Protein AF-K1U4B9-F1 (afdb_monomer_lite)

Radius of gyration: 22.04 Å; chains: 1; bounding box: 52×39×61 Å

Organism: NCBI:txid408170

Sequence (234 aa):
FENWHSALEMKLYFQRFIHHIAGLPDFSALKFTKYNQYESLILPMQRYLEDAGVDFQFNTEVTNVVFKFEGDKKIASAIECKVNGQERGIVLTENDLVFVTNGSCTEGTIYGDQNHAPNGDAEVRTSGVWNLWKNIARQDPSFGHPEKFCSDISKTNWESATVTTLDDKIIPYITDICKRDPRTGNVVTGGIVSCQDSSWLLSWTINRQGQFKDQDKDKVCVWVYGLFTDVPGD

Structure (mmCIF, N/CA/C/O backbone):
data_AF-K1U4B9-F1
#
_entry.id   AF-K1U4B9-F1
#
loop_
_atom_site.group_PDB
_atom_site.id
_atom_site.type_symbol
_atom_site.label_atom_id
_atom_site.label_alt_id
_atom_site.label_comp_id
_atom_site.label_asym_id
_atom_site.label_entity_id
_atom_site.label_seq_id
_atom_site.pdbx_PDB_ins_code
_atom_site.Cartn_x
_atom_site.Cartn_y
_atom_site.Cartn_z
_atom_site.occupancy
_atom_site.B_iso_or_equiv
_atom_site.auth_seq_id
_atom_site.auth_comp_id
_atom_site.auth_asym_id
_atom_site.auth_atom_id
_atom_site.pdbx_PDB_model_num
ATOM 1 N N . PHE A 1 1 ? 13.045 1.293 4.705 1.00 89.38 1 PHE A N 1
ATOM 2 C CA . PHE A 1 1 ? 13.210 1.522 6.153 1.00 89.38 1 PHE A CA 1
ATOM 3 C C . PHE A 1 1 ? 14.108 2.723 6.282 1.00 8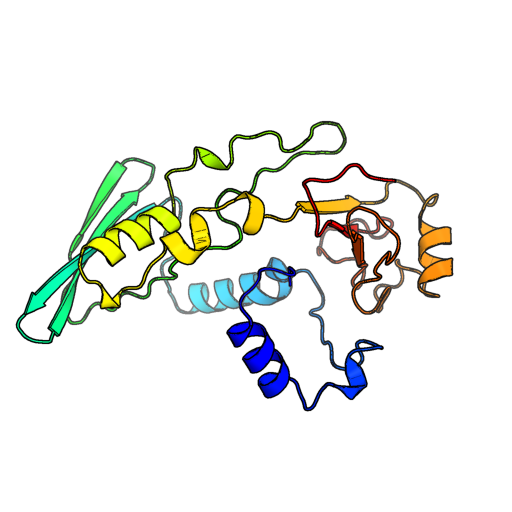9.38 1 PHE A C 1
ATOM 5 O O . PHE A 1 1 ? 15.183 2.682 5.702 1.00 89.38 1 PHE A O 1
ATOM 12 N N . GLU A 1 2 ? 13.660 3.751 6.989 1.00 92.69 2 GLU A N 1
ATOM 13 C CA . GLU A 1 2 ? 14.481 4.927 7.258 1.00 92.69 2 GLU A CA 1
ATOM 14 C C . GLU A 1 2 ? 15.367 4.722 8.477 1.00 92.69 2 GLU A C 1
ATOM 16 O O . GLU A 1 2 ? 15.074 3.894 9.347 1.00 92.69 2 GLU A O 1
ATOM 21 N N . ASN A 1 3 ? 16.407 5.544 8.586 1.00 93.06 3 ASN A N 1
ATOM 22 C CA . ASN A 1 3 ? 17.346 5.512 9.709 1.00 93.06 3 ASN A CA 1
ATOM 23 C C . ASN A 1 3 ? 16.693 5.866 11.059 1.00 93.06 3 ASN A C 1
ATOM 25 O O . ASN A 1 3 ? 17.250 5.559 12.110 1.00 93.06 3 ASN A O 1
ATOM 29 N N . TRP A 1 4 ? 15.511 6.489 11.046 1.00 94.81 4 TRP A N 1
ATOM 30 C CA . TRP A 1 4 ? 14.729 6.842 12.237 1.00 94.81 4 TRP A CA 1
ATOM 31 C C . TRP A 1 4 ? 13.524 5.922 12.486 1.00 94.81 4 TRP A C 1
ATOM 33 O O . TRP A 1 4 ? 12.756 6.157 13.421 1.00 94.81 4 TRP A O 1
ATOM 43 N N . HIS A 1 5 ? 13.319 4.887 11.665 1.00 96.19 5 HIS A N 1
ATOM 44 C CA . HIS A 1 5 ? 12.223 3.941 11.873 1.00 96.19 5 HIS A CA 1
ATOM 45 C C . HIS A 1 5 ? 12.445 3.044 13.101 1.00 96.19 5 HIS A C 1
ATOM 47 O O . HIS A 1 5 ? 13.543 2.902 13.635 1.00 96.19 5 HIS A O 1
ATOM 53 N N . SER A 1 6 ? 11.357 2.413 13.551 1.00 97.69 6 SER A N 1
ATOM 54 C CA . SER A 1 6 ? 11.335 1.554 14.735 1.00 97.69 6 SER A CA 1
ATOM 55 C C . SER A 1 6 ? 12.334 0.392 14.647 1.00 97.69 6 SER A C 1
ATOM 57 O O . SER A 1 6 ? 12.203 -0.510 13.816 1.00 97.69 6 SER A O 1
ATOM 59 N N . ALA A 1 7 ? 13.281 0.354 15.589 1.00 98.06 7 ALA A N 1
ATOM 60 C CA . ALA A 1 7 ? 14.195 -0.776 15.757 1.00 98.06 7 ALA A CA 1
ATOM 61 C C . ALA A 1 7 ? 13.464 -2.075 16.151 1.00 98.06 7 ALA A C 1
ATOM 63 O O . ALA A 1 7 ? 13.935 -3.172 15.846 1.00 98.06 7 ALA A O 1
ATOM 64 N N . LEU A 1 8 ? 12.300 -1.969 16.806 1.00 98.38 8 LEU A N 1
ATOM 65 C CA . LEU A 1 8 ? 11.468 -3.130 17.122 1.00 98.38 8 LEU A CA 1
ATOM 66 C C . LEU A 1 8 ? 10.944 -3.790 15.841 1.00 98.38 8 LEU A C 1
ATOM 68 O O . LEU A 1 8 ? 11.048 -5.008 15.711 1.00 98.38 8 LEU A O 1
ATOM 72 N N . GLU A 1 9 ? 10.457 -3.000 14.882 1.00 98.25 9 GLU A N 1
ATOM 73 C CA . GLU A 1 9 ? 9.985 -3.526 13.594 1.00 98.25 9 GLU A CA 1
ATOM 74 C C . GLU A 1 9 ? 11.129 -4.156 12.795 1.00 98.25 9 GLU A C 1
ATOM 76 O O . GLU A 1 9 ? 10.975 -5.242 12.239 1.00 98.25 9 GLU A O 1
ATOM 81 N N . MET A 1 10 ? 12.319 -3.547 12.816 1.00 97.88 10 MET A N 1
ATOM 82 C CA . MET A 1 10 ? 13.514 -4.134 12.200 1.00 97.88 10 MET A CA 1
ATOM 83 C C . MET A 1 10 ? 13.885 -5.487 12.835 1.00 97.88 10 MET A C 1
ATOM 85 O O . MET A 1 10 ? 14.158 -6.456 12.124 1.00 97.88 10 MET A O 1
ATOM 89 N N . LYS A 1 11 ? 13.841 -5.596 14.170 1.00 98.00 11 LYS A N 1
ATOM 90 C CA . LYS A 1 11 ? 14.057 -6.865 14.885 1.00 98.00 11 LYS A CA 1
ATOM 91 C C . LYS A 1 11 ? 13.036 -7.925 14.464 1.00 98.00 11 LYS A C 1
ATOM 93 O O . LYS A 1 11 ? 13.426 -9.055 14.165 1.00 98.00 11 LYS A O 1
ATOM 98 N N . LEU A 1 12 ? 11.748 -7.580 14.456 1.00 98.25 12 LEU A N 1
ATOM 99 C CA . LEU A 1 12 ? 10.678 -8.500 14.065 1.00 98.25 12 LEU A CA 1
ATOM 100 C C . LEU A 1 12 ? 10.840 -8.948 12.611 1.00 98.25 12 LEU A C 1
ATOM 102 O O . LEU A 1 12 ? 10.689 -10.135 12.330 1.00 98.25 12 LEU A O 1
ATOM 106 N N . TYR A 1 13 ? 11.230 -8.043 11.712 1.00 97.69 13 TYR A N 1
ATOM 107 C CA . TYR A 1 13 ? 11.514 -8.362 10.315 1.00 97.69 13 TYR A CA 1
ATOM 108 C C . TYR A 1 13 ? 12.626 -9.410 10.184 1.00 97.69 13 TYR A C 1
ATOM 110 O O . TYR A 1 13 ? 12.440 -10.425 9.508 1.00 97.69 13 TYR A O 1
ATOM 118 N N . PHE A 1 14 ? 13.748 -9.231 10.892 1.00 96.12 14 PHE A N 1
ATOM 119 C CA . PHE A 1 14 ? 14.823 -10.226 10.900 1.00 96.12 14 PHE A CA 1
ATOM 120 C C . PHE A 1 14 ? 14.347 -11.584 11.407 1.00 96.12 14 PHE A C 1
ATOM 122 O O . PHE A 1 14 ? 14.585 -12.595 10.752 1.00 96.12 14 PHE A O 1
ATOM 129 N N . GLN A 1 15 ? 13.637 -11.622 12.536 1.00 97.31 15 GLN A N 1
ATOM 130 C CA . GLN A 1 15 ? 13.118 -12.877 13.087 1.00 97.31 15 GLN A CA 1
ATOM 131 C C . GLN A 1 15 ? 12.127 -13.549 12.131 1.00 97.31 15 GLN A C 1
ATOM 133 O O . GLN A 1 15 ? 12.162 -14.766 11.942 1.00 97.31 15 GLN A O 1
ATOM 138 N N . ARG A 1 16 ? 11.264 -12.758 11.491 1.00 97.75 16 ARG A N 1
ATOM 139 C CA . ARG A 1 16 ? 10.212 -13.241 10.600 1.00 97.75 16 ARG A CA 1
ATOM 140 C C . ARG A 1 16 ? 10.756 -13.840 9.309 1.00 97.75 16 ARG A C 1
ATOM 142 O O . ARG A 1 16 ? 10.160 -14.801 8.818 1.00 97.75 16 ARG A O 1
ATOM 149 N N . PHE A 1 17 ? 11.834 -13.282 8.761 1.00 97.19 17 PHE A N 1
ATOM 150 C CA . PHE A 1 17 ? 12.359 -13.629 7.435 1.00 97.19 17 PHE A CA 1
ATOM 151 C C . PHE A 1 17 ? 13.760 -14.249 7.457 1.00 97.19 17 PHE A C 1
ATOM 153 O O . PHE A 1 17 ? 14.370 -14.408 6.404 1.00 97.19 17 PHE A O 1
ATOM 160 N N . ILE A 1 18 ? 14.259 -14.675 8.623 1.00 96.50 18 ILE A N 1
ATOM 161 C CA . ILE A 1 18 ? 15.603 -15.265 8.756 1.00 96.50 18 ILE A CA 1
ATOM 162 C C . ILE A 1 18 ? 15.842 -16.459 7.815 1.00 96.50 18 ILE A C 1
ATOM 164 O O . ILE A 1 18 ? 16.932 -16.620 7.277 1.00 96.50 18 ILE A O 1
ATOM 168 N N . HIS A 1 19 ? 14.808 -17.258 7.537 1.00 96.56 19 HIS A N 1
ATOM 169 C CA . HIS A 1 19 ? 14.868 -18.400 6.615 1.00 96.56 19 HIS A CA 1
ATOM 170 C C . HIS A 1 19 ? 15.056 -17.999 5.140 1.00 96.56 19 HIS A C 1
ATOM 172 O O . HIS A 1 19 ? 15.372 -18.847 4.311 1.00 96.56 19 HIS A O 1
ATOM 178 N N . HIS A 1 20 ? 14.878 -16.719 4.808 1.00 96.38 20 HIS A N 1
ATOM 179 C CA . HIS A 1 20 ? 15.090 -16.152 3.478 1.00 96.38 20 HIS A CA 1
ATOM 180 C C . HIS A 1 20 ? 16.351 -15.287 3.380 1.00 96.38 20 HIS A C 1
ATOM 182 O O . HIS A 1 20 ? 16.578 -14.686 2.335 1.00 96.38 20 HIS A O 1
ATOM 188 N N . ILE A 1 21 ? 17.208 -15.250 4.409 1.00 92.94 21 ILE A N 1
ATOM 189 C CA . ILE A 1 21 ? 18.410 -14.398 4.419 1.00 92.94 21 ILE A CA 1
ATOM 190 C C . ILE A 1 21 ? 19.330 -14.638 3.212 1.00 92.94 21 ILE A C 1
ATOM 192 O O . ILE A 1 21 ? 19.875 -13.688 2.659 1.00 92.94 21 ILE A O 1
ATOM 196 N N . ALA A 1 22 ? 19.447 -15.890 2.757 1.00 92.31 22 ALA A N 1
ATOM 197 C CA . ALA A 1 22 ? 20.252 -16.246 1.589 1.00 92.31 22 ALA A CA 1
ATOM 198 C C . ALA A 1 22 ? 19.679 -15.702 0.268 1.00 92.31 22 ALA A C 1
ATOM 200 O O . ALA A 1 22 ? 20.438 -15.482 -0.666 1.00 92.31 22 ALA A O 1
ATOM 201 N N . GLY A 1 23 ? 18.364 -15.467 0.201 1.00 92.56 23 GLY A N 1
ATOM 202 C CA . GLY A 1 23 ? 17.678 -14.928 -0.976 1.00 92.56 23 GLY A CA 1
ATOM 203 C C . GLY A 1 23 ? 17.478 -13.413 -0.943 1.00 92.56 23 GLY A C 1
ATOM 204 O O . GLY A 1 23 ? 16.777 -12.872 -1.794 1.00 92.56 23 GLY A O 1
ATOM 205 N N . LEU A 1 24 ? 18.033 -12.722 0.059 1.00 87.94 24 LEU A N 1
ATOM 206 C CA . LEU A 1 24 ? 17.968 -11.264 0.154 1.00 87.94 24 LEU A CA 1
ATOM 207 C C . LEU A 1 24 ? 18.819 -10.566 -0.925 1.00 87.94 24 LEU A C 1
ATOM 209 O O . LEU A 1 24 ? 18.306 -9.623 -1.521 1.00 87.94 24 LEU A O 1
ATOM 213 N N . PRO A 1 25 ? 20.066 -10.996 -1.221 1.00 90.44 25 PRO A N 1
ATOM 214 C CA . PRO A 1 25 ? 20.905 -10.300 -2.202 1.00 90.44 25 PRO A CA 1
ATOM 215 C C . PRO A 1 25 ? 20.456 -10.480 -3.658 1.00 90.44 25 PRO A C 1
ATOM 217 O O . PRO A 1 25 ? 20.779 -9.644 -4.495 1.00 90.44 25 PRO A O 1
ATOM 220 N N . ASP A 1 26 ? 19.755 -11.572 -3.972 1.00 91.00 26 ASP A N 1
ATOM 221 C CA . ASP A 1 26 ? 19.373 -11.945 -5.343 1.00 91.00 26 ASP A CA 1
ATOM 222 C C . ASP A 1 26 ? 17.854 -11.993 -5.575 1.00 91.00 26 ASP A C 1
ATOM 224 O O . ASP A 1 26 ? 17.399 -12.322 -6.672 1.00 91.00 26 ASP A O 1
ATOM 228 N N . PHE A 1 27 ? 17.071 -11.687 -4.537 1.00 94.12 27 PHE A N 1
ATOM 229 C CA . PHE A 1 27 ? 15.611 -11.741 -4.519 1.00 94.12 27 PHE A CA 1
ATOM 230 C C . PHE A 1 27 ? 14.989 -13.097 -4.892 1.00 94.12 27 PHE A C 1
ATOM 232 O O . PHE A 1 2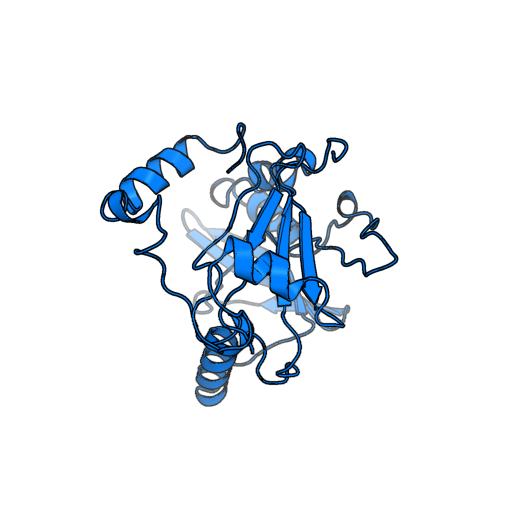7 ? 13.795 -13.172 -5.192 1.00 94.12 27 PHE A O 1
ATOM 239 N N . SER A 1 28 ? 15.734 -14.199 -4.801 1.00 93.06 28 SER A N 1
ATOM 240 C CA . SER A 1 28 ? 15.250 -15.550 -5.135 1.00 93.06 28 SER A CA 1
ATOM 241 C C . SER A 1 28 ? 14.074 -16.027 -4.270 1.00 93.06 28 SER A C 1
ATOM 243 O O . SER A 1 28 ? 13.312 -16.906 -4.677 1.00 93.06 28 SER A O 1
ATOM 245 N N . ALA A 1 29 ? 13.888 -15.432 -3.088 1.00 94.19 29 ALA A N 1
ATOM 246 C CA . ALA A 1 29 ? 12.763 -15.711 -2.199 1.00 94.19 29 ALA A CA 1
ATOM 247 C C . ALA A 1 29 ? 11.461 -14.983 -2.589 1.00 94.19 29 ALA A C 1
ATOM 249 O O . ALA A 1 29 ? 10.388 -15.340 -2.094 1.00 94.19 29 ALA A O 1
ATOM 250 N N . LEU A 1 30 ? 11.529 -13.959 -3.448 1.00 93.44 30 LEU A N 1
ATOM 251 C CA . LEU A 1 30 ? 10.369 -13.144 -3.793 1.00 93.44 30 LEU A CA 1
ATOM 252 C C . LEU A 1 30 ? 9.451 -13.852 -4.792 1.00 93.44 30 LEU A C 1
ATOM 254 O O . LEU A 1 30 ? 9.877 -14.505 -5.745 1.00 93.44 30 LEU A O 1
ATOM 258 N N . LYS A 1 31 ? 8.146 -13.676 -4.587 1.00 95.25 31 LYS A N 1
ATOM 259 C CA . LYS A 1 31 ? 7.098 -14.140 -5.496 1.00 95.25 31 LYS A CA 1
ATOM 260 C C . LYS A 1 31 ? 6.205 -12.968 -5.861 1.00 95.25 31 LYS A C 1
ATOM 262 O O . LYS A 1 31 ? 5.808 -12.192 -5.000 1.00 95.25 31 LYS A O 1
ATOM 267 N N . PHE A 1 32 ? 5.866 -12.889 -7.140 1.00 95.25 32 PHE A N 1
ATOM 268 C CA . PHE A 1 32 ? 5.077 -11.802 -7.706 1.00 95.25 32 PHE A CA 1
ATOM 269 C C . PHE A 1 32 ? 3.844 -12.360 -8.406 1.00 95.25 32 PHE A C 1
ATOM 271 O O . PHE A 1 32 ? 3.935 -13.391 -9.085 1.00 9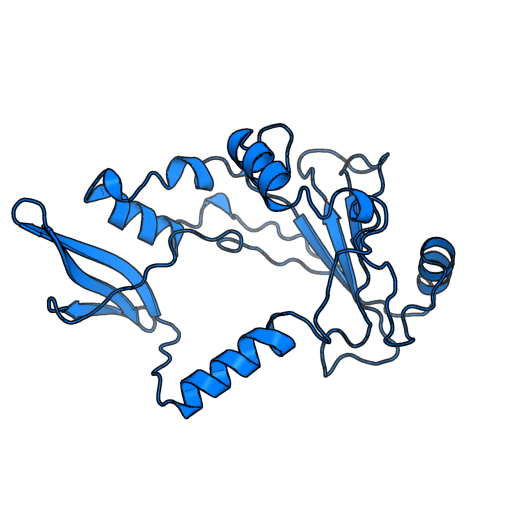5.25 32 PHE A O 1
ATOM 278 N N . THR A 1 33 ? 2.719 -11.656 -8.277 1.00 97.06 33 THR A N 1
ATOM 279 C CA . THR A 1 33 ? 1.494 -11.895 -9.049 1.00 97.06 33 THR A CA 1
ATOM 280 C C . THR A 1 33 ? 1.720 -11.655 -10.545 1.00 97.06 33 THR A C 1
ATOM 282 O O . THR A 1 33 ? 2.777 -11.178 -10.966 1.00 97.06 33 THR A O 1
ATOM 285 N N . LYS A 1 34 ? 0.742 -12.038 -11.377 1.00 95.62 34 LYS A N 1
ATOM 286 C CA . LYS A 1 34 ? 0.832 -11.852 -12.833 1.00 95.62 34 LYS A CA 1
ATOM 287 C C . LYS A 1 34 ? 0.665 -10.385 -13.239 1.00 95.62 34 LYS A C 1
ATOM 289 O O . LYS A 1 34 ? 1.429 -9.915 -14.067 1.00 95.62 34 LYS A O 1
ATOM 294 N N . TYR A 1 35 ? -0.322 -9.710 -12.657 1.00 97.19 35 TYR A N 1
ATOM 295 C CA . TYR A 1 35 ? -0.625 -8.294 -12.869 1.00 97.19 35 TYR A CA 1
ATOM 296 C C . TYR A 1 35 ? -0.381 -7.517 -11.568 1.00 97.19 35 TYR A C 1
ATOM 298 O O . TYR A 1 35 ? 0.039 -8.096 -10.555 1.00 97.19 35 TYR A O 1
ATOM 306 N N . ASN A 1 36 ? -0.710 -6.227 -11.564 1.00 97.50 36 ASN A N 1
ATOM 307 C CA . ASN A 1 36 ? -0.796 -5.423 -10.347 1.00 97.50 36 ASN A CA 1
ATOM 308 C C . ASN A 1 36 ? -1.704 -6.078 -9.279 1.00 97.50 36 ASN A C 1
ATOM 310 O O . ASN A 1 36 ? -2.531 -6.955 -9.568 1.00 97.50 36 ASN A O 1
ATOM 314 N N . GLN A 1 37 ? -1.522 -5.672 -8.020 1.00 97.25 37 GLN A N 1
ATOM 315 C CA . GLN A 1 37 ? -2.228 -6.253 -6.877 1.00 97.25 37 GLN A CA 1
ATOM 316 C C . GLN A 1 37 ? -3.743 -6.037 -6.965 1.00 97.25 37 GLN A C 1
ATOM 318 O O . GLN A 1 37 ? -4.500 -6.913 -6.549 1.00 97.25 37 GLN A O 1
ATOM 323 N N . TYR A 1 38 ? -4.195 -4.921 -7.545 1.00 97.69 38 TYR A N 1
ATOM 324 C CA . TYR A 1 38 ? -5.619 -4.655 -7.726 1.00 97.69 38 TYR A CA 1
ATOM 325 C C . TYR A 1 38 ? -6.263 -5.708 -8.637 1.00 97.69 38 TYR A C 1
ATOM 327 O O . TYR A 1 38 ? -7.201 -6.394 -8.241 1.00 97.69 38 TYR A O 1
ATOM 335 N N . GLU A 1 39 ? -5.697 -5.945 -9.817 1.00 97.94 39 GLU A N 1
ATOM 336 C CA . GLU A 1 39 ? -6.239 -6.905 -10.778 1.00 97.94 39 GLU A CA 1
ATOM 337 C C . GLU A 1 39 ? -6.029 -8.371 -10.391 1.00 97.94 39 GLU A C 1
ATOM 339 O O . GLU A 1 39 ? -6.847 -9.221 -10.754 1.00 97.94 39 GLU A O 1
ATOM 344 N N . SER A 1 40 ? -4.921 -8.689 -9.715 1.00 98.19 40 SER A N 1
ATOM 345 C CA . SER A 1 40 ? -4.562 -10.076 -9.381 1.00 98.19 40 SER A CA 1
ATOM 346 C C . SER A 1 40 ? -5.108 -10.554 -8.042 1.00 98.19 40 SER A C 1
ATOM 348 O O . SER A 1 40 ? -5.236 -11.762 -7.863 1.00 98.19 40 SER A O 1
ATOM 350 N N . LEU A 1 41 ? -5.377 -9.646 -7.099 1.00 98.25 41 LEU A N 1
ATOM 351 C CA . LEU A 1 41 ? -5.797 -9.991 -5.737 1.00 98.25 41 LEU A CA 1
ATOM 352 C C . LEU A 1 41 ? -7.134 -9.338 -5.384 1.00 98.25 41 LEU A C 1
ATOM 354 O O . LEU A 1 41 ? -8.062 -10.048 -5.008 1.00 98.25 41 LEU A O 1
ATOM 358 N N . ILE A 1 42 ? -7.256 -8.016 -5.541 1.00 98.19 42 ILE A N 1
ATOM 359 C CA . ILE A 1 42 ? -8.451 -7.281 -5.097 1.00 98.19 42 ILE A CA 1
ATOM 360 C C . ILE A 1 42 ? -9.678 -7.647 -5.934 1.00 98.19 42 ILE A C 1
ATOM 362 O O . ILE A 1 42 ? -10.678 -8.062 -5.362 1.00 98.19 42 ILE A O 1
ATOM 366 N N . LEU A 1 43 ? -9.604 -7.576 -7.267 1.00 98.19 43 LEU A N 1
ATOM 367 C CA . LEU A 1 43 ? -10.741 -7.901 -8.136 1.00 98.19 43 LEU A CA 1
ATOM 368 C C . LEU A 1 43 ? -11.251 -9.344 -7.949 1.00 98.19 43 LEU A C 1
ATOM 370 O O . LEU A 1 43 ? -12.465 -9.524 -7.866 1.00 98.19 43 LEU A O 1
ATOM 374 N N . PRO A 1 44 ? -10.393 -10.384 -7.853 1.00 98.50 44 PRO A N 1
ATOM 375 C CA . PRO A 1 44 ? -10.860 -11.728 -7.513 1.00 98.50 44 PRO A CA 1
ATOM 376 C C . PRO A 1 44 ? -11.550 -11.820 -6.146 1.00 98.50 44 PRO A C 1
ATOM 378 O O . PRO A 1 44 ? -12.586 -12.471 -6.045 1.00 98.50 44 PRO A O 1
ATOM 381 N N . MET A 1 45 ? -11.006 -11.169 -5.110 1.00 98.62 45 MET A N 1
ATOM 382 C CA . MET A 1 45 ? -11.622 -11.162 -3.777 1.00 98.62 45 MET A CA 1
ATOM 383 C C . MET A 1 45 ? -12.958 -10.420 -3.768 1.00 98.62 45 MET A C 1
ATOM 385 O O . MET A 1 45 ? -13.917 -10.916 -3.188 1.00 98.62 45 MET A O 1
ATOM 389 N N . GLN A 1 46 ? -13.038 -9.267 -4.435 1.00 98.25 46 GLN A N 1
ATOM 390 C CA . GLN A 1 46 ? -14.273 -8.499 -4.563 1.00 98.25 46 GLN A CA 1
ATOM 391 C C . GLN A 1 46 ? -15.367 -9.347 -5.214 1.00 98.25 46 GLN A C 1
ATOM 393 O O . GLN A 1 46 ? -16.432 -9.490 -4.628 1.00 98.25 46 GLN A O 1
ATOM 398 N N . ARG A 1 47 ? -15.077 -9.997 -6.351 1.00 98.38 47 ARG A N 1
ATOM 399 C CA . ARG A 1 47 ? -16.036 -10.887 -7.030 1.00 98.38 47 ARG A CA 1
ATOM 400 C C . ARG A 1 47 ? -16.517 -12.020 -6.133 1.00 98.38 47 ARG A C 1
ATOM 402 O O . ARG A 1 47 ? -17.706 -12.285 -6.076 1.00 98.38 47 ARG A O 1
ATOM 409 N N . TYR A 1 48 ? -15.602 -12.658 -5.404 1.00 98.69 48 TYR A N 1
ATOM 410 C CA . TYR A 1 48 ? -15.964 -13.712 -4.456 1.00 98.69 48 TYR A CA 1
ATOM 411 C C . TYR A 1 48 ? -16.950 -13.216 -3.384 1.00 98.69 48 TYR A C 1
ATOM 413 O O . TYR A 1 48 ? -17.888 -13.927 -3.034 1.00 98.69 48 TYR A O 1
ATOM 421 N N . LEU A 1 49 ? -16.748 -12.003 -2.862 1.00 98.69 49 LEU A N 1
ATOM 422 C CA . LEU A 1 49 ? -17.623 -11.404 -1.853 1.00 98.69 49 LEU A CA 1
ATOM 423 C C . LEU A 1 49 ? -18.968 -10.961 -2.453 1.00 98.69 49 LEU A C 1
ATOM 425 O O . LEU A 1 49 ? -20.004 -11.195 -1.837 1.00 98.69 49 LEU A O 1
ATOM 429 N N . GLU A 1 50 ? -18.965 -10.380 -3.654 1.00 98.31 50 GLU A N 1
ATOM 430 C CA . GLU A 1 50 ? -20.181 -10.033 -4.405 1.00 98.31 50 GLU A CA 1
ATOM 431 C C . GLU A 1 50 ? -21.037 -11.281 -4.682 1.00 98.31 50 GLU A C 1
ATOM 433 O O . GLU A 1 50 ? -22.232 -11.284 -4.389 1.00 98.31 50 GLU A O 1
ATOM 438 N N . ASP A 1 51 ? -20.420 -12.373 -5.147 1.00 98.56 51 ASP A N 1
ATOM 439 C CA . ASP A 1 51 ? -21.087 -13.661 -5.390 1.00 98.56 51 ASP A CA 1
ATOM 440 C C . ASP A 1 51 ? -21.649 -14.279 -4.095 1.00 98.56 51 ASP A C 1
ATOM 442 O O . ASP A 1 51 ? -22.654 -14.993 -4.121 1.00 98.56 51 ASP A O 1
ATOM 446 N N . ALA A 1 52 ? -21.023 -13.993 -2.948 1.00 98.69 52 ALA A N 1
ATOM 447 C CA . ALA A 1 52 ? -21.498 -14.392 -1.624 1.00 98.69 52 ALA A CA 1
ATOM 448 C C . ALA A 1 52 ? -22.587 -13.460 -1.049 1.00 98.69 52 ALA A C 1
ATOM 450 O O . ALA A 1 52 ? -23.080 -13.712 0.052 1.00 98.69 52 ALA A O 1
ATOM 451 N N . GLY A 1 53 ? -22.974 -12.402 -1.770 1.00 98.56 53 GLY A N 1
ATOM 452 C CA . GLY A 1 53 ? -24.011 -11.455 -1.359 1.00 98.56 53 GLY A CA 1
ATOM 453 C C . GLY A 1 53 ? -23.549 -10.396 -0.355 1.00 98.56 53 GLY A C 1
ATOM 454 O O . GLY A 1 53 ? -24.381 -9.847 0.366 1.00 98.56 53 GLY A O 1
ATOM 455 N N . VAL A 1 54 ? -22.244 -10.116 -0.272 1.00 98.62 54 VAL A N 1
ATOM 456 C CA . VAL A 1 54 ? -21.709 -9.031 0.566 1.00 98.62 54 VAL A CA 1
ATOM 457 C C . VAL A 1 54 ? -22.115 -7.674 -0.006 1.00 98.62 54 VAL A C 1
ATOM 459 O O . VAL A 1 54 ? -22.005 -7.431 -1.206 1.00 98.62 54 VAL A O 1
ATOM 462 N N . ASP A 1 55 ? -22.553 -6.779 0.875 1.00 98.12 55 ASP A N 1
ATOM 463 C CA . ASP A 1 55 ? -22.941 -5.415 0.526 1.00 98.12 55 ASP A CA 1
ATOM 464 C C . ASP A 1 55 ? -21.729 -4.466 0.529 1.00 98.12 55 ASP A C 1
ATOM 466 O O . ASP A 1 55 ? -21.021 -4.342 1.531 1.00 98.12 55 ASP A O 1
ATOM 470 N N . PHE A 1 56 ? -21.497 -3.786 -0.597 1.00 98.06 56 PHE A N 1
ATOM 471 C CA . PHE A 1 56 ? -20.408 -2.826 -0.775 1.00 98.06 56 PHE A CA 1
ATOM 472 C C . PHE A 1 56 ? -20.951 -1.397 -0.814 1.00 98.06 56 PHE A C 1
ATOM 474 O O . PHE A 1 56 ? -21.578 -0.972 -1.785 1.00 98.06 56 PHE A O 1
ATOM 481 N N . GLN A 1 57 ? -20.642 -0.624 0.227 1.00 96.69 57 GLN A N 1
ATOM 482 C CA . GLN A 1 57 ? -21.083 0.762 0.371 1.00 96.69 57 GLN A CA 1
ATOM 483 C C . GLN A 1 57 ? -19.959 1.738 -0.004 1.00 96.69 57 GLN A C 1
ATOM 485 O O . GLN A 1 57 ? -19.037 1.987 0.772 1.00 96.69 57 GLN A O 1
ATOM 490 N N . PHE A 1 58 ? -20.035 2.307 -1.209 1.00 96.44 58 PHE A N 1
ATOM 491 C CA . PHE A 1 58 ? -19.112 3.350 -1.678 1.00 96.44 58 PHE A CA 1
ATOM 492 C C . PHE A 1 58 ? -19.565 4.751 -1.238 1.00 96.44 58 PHE A C 1
ATOM 494 O O . PHE A 1 58 ? -20.677 4.933 -0.744 1.00 96.44 58 PHE A O 1
ATOM 501 N N . ASN A 1 59 ? -18.701 5.760 -1.419 1.00 95.38 59 ASN A N 1
ATOM 502 C CA . ASN A 1 59 ? -18.976 7.163 -1.057 1.00 95.38 59 ASN A CA 1
ATOM 503 C C . ASN A 1 59 ? -19.475 7.336 0.391 1.00 95.38 59 ASN A C 1
ATOM 505 O O . ASN A 1 59 ? -20.316 8.192 0.676 1.00 95.38 59 ASN A O 1
ATOM 509 N N . THR A 1 60 ? -18.958 6.496 1.289 1.00 96.12 60 THR A N 1
ATOM 510 C CA . THR A 1 60 ? -19.313 6.458 2.705 1.00 96.12 60 THR A CA 1
ATOM 511 C C . THR A 1 60 ? -18.054 6.681 3.533 1.00 96.12 60 THR A C 1
ATOM 513 O O . THR A 1 60 ? -17.197 5.807 3.632 1.00 96.12 60 THR A O 1
ATOM 516 N N . GLU A 1 61 ? -17.926 7.870 4.110 1.00 95.31 61 GLU A N 1
ATOM 517 C CA . GLU A 1 61 ? -16.819 8.223 5.000 1.00 95.31 61 GLU A CA 1
ATOM 518 C C . GLU A 1 61 ? -17.230 7.928 6.443 1.00 95.31 61 GLU A C 1
ATOM 520 O O . GLU A 1 61 ? -18.085 8.619 6.992 1.00 95.31 61 GLU A O 1
ATOM 525 N N . VAL A 1 62 ? -16.636 6.917 7.077 1.00 96.88 62 VAL A N 1
ATOM 526 C CA . VAL A 1 62 ? -16.834 6.669 8.512 1.00 96.88 62 VAL A CA 1
ATOM 527 C C . VAL A 1 62 ? -15.995 7.663 9.310 1.00 96.88 62 VAL A C 1
ATOM 529 O O . VAL A 1 62 ? -14.768 7.653 9.237 1.00 96.88 62 VAL A O 1
ATOM 532 N N . THR A 1 63 ? -16.655 8.517 10.087 1.00 96.69 63 THR A N 1
ATOM 533 C CA . THR A 1 63 ? -16.006 9.574 10.871 1.00 96.69 63 THR A CA 1
ATOM 534 C C . THR A 1 63 ? -15.733 9.145 12.306 1.00 96.69 63 THR A C 1
ATOM 536 O O . THR A 1 63 ? -14.820 9.683 12.935 1.00 96.69 63 THR A O 1
ATOM 539 N N . ASN A 1 64 ? -16.495 8.186 12.839 1.00 98.06 64 ASN A N 1
ATOM 540 C CA . ASN A 1 64 ? -16.299 7.664 14.187 1.00 98.06 64 ASN A CA 1
ATOM 541 C C . ASN A 1 64 ? -16.957 6.288 14.377 1.00 98.06 64 ASN A C 1
ATOM 543 O O . ASN A 1 64 ? -17.919 5.938 13.692 1.00 98.06 64 ASN A O 1
ATOM 547 N N . VAL A 1 65 ? -16.486 5.551 15.381 1.00 98.44 65 VAL A N 1
ATOM 548 C CA . VAL A 1 65 ? -17.213 4.428 15.986 1.00 98.44 65 VAL A CA 1
ATOM 549 C C . VAL A 1 65 ? -17.396 4.766 17.458 1.00 98.44 65 VAL A C 1
ATOM 551 O O . VAL A 1 65 ? -16.416 4.996 18.166 1.00 98.44 65 VAL A O 1
ATOM 554 N N . VAL A 1 66 ? -18.642 4.844 17.914 1.00 98.44 66 VAL A N 1
ATOM 555 C CA . VAL A 1 66 ? -18.987 5.256 19.279 1.00 98.44 66 VAL A CA 1
ATOM 556 C C . VAL A 1 66 ? -19.048 4.034 20.181 1.00 98.44 66 VAL A C 1
ATOM 558 O O . VAL A 1 66 ? -19.831 3.113 19.930 1.00 98.44 66 VAL A O 1
ATOM 561 N N . PHE A 1 67 ? -18.277 4.041 21.263 1.00 98.31 67 PHE A N 1
ATOM 562 C CA . PHE A 1 67 ? -18.216 2.949 22.226 1.00 98.31 67 PHE A CA 1
ATOM 563 C C . PHE A 1 67 ? -18.973 3.281 23.514 1.00 98.31 67 PHE A C 1
ATOM 565 O O . PHE A 1 67 ? -18.864 4.375 24.067 1.00 98.31 67 PHE A O 1
ATOM 572 N N . LYS A 1 68 ? -19.717 2.297 24.020 1.00 97.44 68 LYS A N 1
ATOM 573 C CA . LYS A 1 68 ? -20.210 2.258 25.397 1.00 97.44 68 LYS A CA 1
ATOM 574 C C . LYS A 1 68 ? -19.252 1.439 26.249 1.00 97.44 68 LYS A C 1
ATOM 576 O O . LYS A 1 68 ? -18.745 0.407 25.808 1.00 97.44 68 LYS A O 1
ATOM 581 N N . PHE A 1 69 ? -19.043 1.896 27.475 1.00 97.06 69 PHE A N 1
ATOM 582 C CA . PHE A 1 69 ? -18.170 1.249 28.444 1.00 97.06 69 PHE A CA 1
ATOM 583 C C . PHE A 1 69 ? -19.017 0.762 29.616 1.00 97.06 69 PHE A C 1
ATOM 585 O O . PHE A 1 69 ? -19.597 1.567 30.344 1.00 97.06 69 PHE A O 1
ATOM 592 N N . GLU A 1 70 ? -19.106 -0.556 29.777 1.00 95.62 70 GLU A N 1
ATOM 593 C CA . GLU A 1 70 ? -19.903 -1.207 30.819 1.00 95.62 70 GLU A CA 1
ATOM 594 C C . GLU A 1 70 ? -19.003 -2.140 31.629 1.00 95.62 70 GLU A C 1
ATOM 596 O O . GLU A 1 70 ? -18.734 -3.276 31.237 1.00 95.62 70 GLU A O 1
ATOM 601 N N . GLY A 1 71 ? -18.490 -1.638 32.755 1.00 93.88 71 GLY A N 1
ATOM 602 C CA . GLY A 1 71 ? -17.478 -2.349 33.533 1.00 93.88 71 GLY A CA 1
ATOM 603 C C . GLY A 1 71 ? -16.183 -2.512 32.735 1.00 93.88 71 GLY A C 1
ATOM 604 O O . GLY A 1 71 ? -15.532 -1.526 32.399 1.00 93.88 71 GLY A O 1
ATOM 605 N N . ASP A 1 72 ? -15.809 -3.756 32.445 1.00 93.75 72 ASP A N 1
ATOM 606 C CA . ASP A 1 72 ? -14.643 -4.129 31.638 1.00 93.75 72 ASP A CA 1
ATOM 607 C C . ASP A 1 72 ? -14.956 -4.282 30.138 1.00 93.75 72 ASP A C 1
ATOM 609 O O . ASP A 1 72 ? -14.040 -4.442 29.324 1.00 93.75 72 ASP A O 1
ATOM 613 N N . LYS A 1 73 ? -16.234 -4.198 29.748 1.00 96.06 73 LYS A N 1
ATOM 614 C CA . LYS A 1 73 ? -16.668 -4.323 28.356 1.00 96.06 73 LYS A CA 1
ATOM 615 C C . LYS A 1 73 ? -16.561 -3.000 27.605 1.00 96.06 73 LYS A C 1
ATOM 617 O O . LYS A 1 73 ? -16.954 -1.946 28.104 1.00 96.06 73 LYS A O 1
ATOM 622 N N . LYS A 1 74 ? -16.108 -3.092 26.352 1.00 97.50 74 LYS A N 1
ATOM 623 C CA . LYS A 1 74 ? -16.119 -2.011 25.359 1.00 97.50 74 LYS A CA 1
ATOM 624 C C . LYS A 1 74 ? -17.026 -2.427 24.205 1.00 97.50 74 LYS A C 1
ATOM 626 O O . LYS A 1 74 ? -16.706 -3.380 23.500 1.00 97.50 74 LYS A O 1
ATOM 631 N N . ILE A 1 75 ? -18.152 -1.746 24.032 1.00 98.00 75 ILE A N 1
ATOM 632 C CA . ILE A 1 75 ? -19.221 -2.155 23.113 1.00 98.00 75 ILE A CA 1
ATOM 633 C C . ILE A 1 75 ? -19.379 -1.082 22.037 1.00 98.00 75 ILE A C 1
ATOM 635 O O . ILE A 1 75 ? -19.767 0.043 2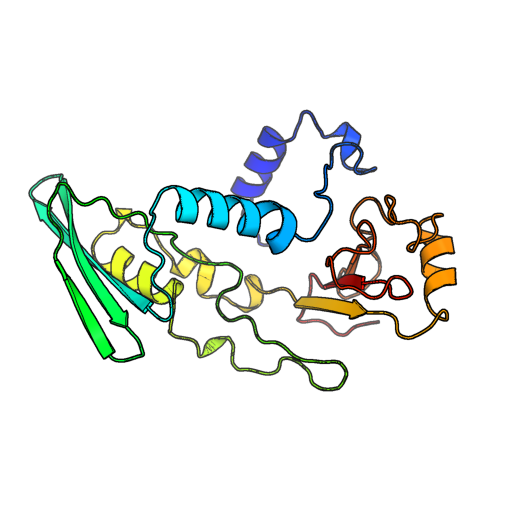2.350 1.00 98.00 75 ILE A O 1
ATOM 639 N N . ALA A 1 76 ? -19.093 -1.410 20.775 1.00 98.38 76 ALA A N 1
ATOM 640 C CA . ALA A 1 76 ? -19.411 -0.523 19.658 1.00 98.38 76 ALA A CA 1
ATOM 641 C C . ALA A 1 76 ? -20.937 -0.376 19.562 1.00 98.38 76 ALA A C 1
ATOM 643 O O . ALA A 1 76 ? -21.661 -1.358 19.465 1.00 98.38 76 ALA A O 1
ATOM 644 N N . SER A 1 77 ? -21.424 0.856 19.645 1.00 98.12 77 SER A N 1
ATOM 645 C CA . SER A 1 77 ? -22.852 1.158 19.795 1.00 98.12 77 SER A CA 1
ATOM 646 C C . SER A 1 77 ? -23.435 1.932 18.619 1.00 98.12 77 SER A C 1
ATOM 648 O O . SER A 1 77 ? -24.636 1.849 18.365 1.00 98.12 77 SER A O 1
ATOM 650 N N . ALA A 1 78 ? -22.597 2.667 17.888 1.00 98.56 78 ALA A N 1
ATOM 651 C CA . ALA A 1 78 ? -22.981 3.310 16.643 1.00 98.56 78 ALA A CA 1
ATOM 652 C C . ALA A 1 78 ? -21.767 3.560 15.741 1.00 98.56 78 ALA A C 1
ATOM 654 O O . ALA A 1 78 ? -20.649 3.747 16.228 1.00 98.56 78 ALA A O 1
ATOM 655 N N . ILE A 1 79 ? -22.006 3.620 14.434 1.00 98.62 79 ILE A N 1
ATOM 656 C CA . ILE A 1 79 ? -21.073 4.154 13.440 1.00 98.62 79 ILE A CA 1
ATOM 657 C C . ILE A 1 79 ? -21.600 5.516 13.001 1.00 98.62 79 ILE A C 1
ATOM 659 O O . ILE A 1 79 ? -22.735 5.626 12.534 1.00 98.62 79 ILE A O 1
ATOM 663 N N . GLU A 1 80 ? -20.770 6.543 13.131 1.00 98.38 80 GLU A N 1
ATOM 664 C CA . GLU A 1 80 ? -21.035 7.868 12.573 1.00 98.38 80 GLU A CA 1
ATOM 665 C C . GLU A 1 80 ? -20.340 7.950 11.217 1.00 98.38 80 GLU A C 1
ATOM 667 O O . GLU A 1 80 ? -19.149 7.645 11.099 1.00 98.38 80 GLU A O 1
ATOM 672 N N . CYS A 1 81 ? -21.080 8.324 10.178 1.00 97.25 81 CYS A N 1
ATOM 673 C CA . CYS A 1 81 ? -20.546 8.388 8.827 1.00 97.25 81 CYS A CA 1
ATOM 674 C C . CYS A 1 81 ? -21.201 9.487 7.990 1.00 97.25 81 CYS A C 1
ATOM 676 O O . CYS A 1 81 ? -22.237 10.048 8.345 1.00 97.25 81 CYS A O 1
ATOM 678 N N . LYS A 1 82 ? -20.592 9.787 6.845 1.00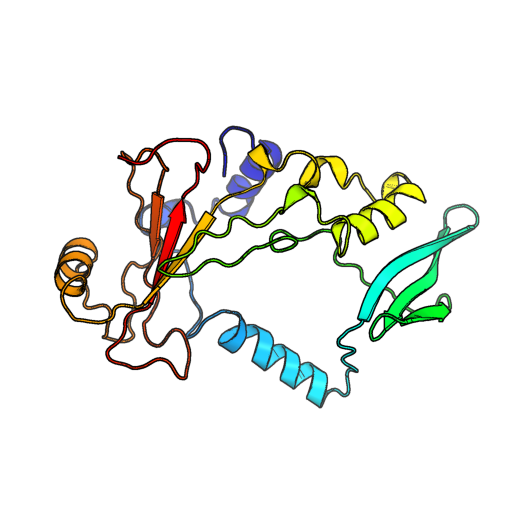 96.19 82 LYS A N 1
ATOM 679 C CA . LYS A 1 82 ? -21.146 10.649 5.806 1.00 96.19 82 LYS A CA 1
ATOM 680 C C . LYS A 1 82 ? -21.359 9.829 4.546 1.00 96.19 82 LYS A C 1
ATOM 682 O O . LYS A 1 82 ? -20.393 9.395 3.926 1.00 96.19 82 LYS A O 1
ATOM 687 N N . VAL A 1 83 ? -22.613 9.653 4.148 1.00 96.56 83 VAL A N 1
ATOM 688 C CA . VAL A 1 83 ? -22.986 8.958 2.909 1.00 96.56 83 VAL A CA 1
ATOM 689 C C . VAL A 1 83 ? -23.308 10.014 1.863 1.00 96.56 83 VAL A C 1
ATOM 691 O O . VAL A 1 83 ? -24.240 10.800 2.042 1.00 96.56 83 VAL A O 1
ATOM 694 N N . ASN A 1 84 ? -22.522 10.070 0.787 1.00 95.38 84 ASN A N 1
ATOM 695 C CA . ASN A 1 84 ? -22.607 11.128 -0.229 1.00 95.38 84 ASN A CA 1
ATOM 696 C C . ASN A 1 84 ? -22.551 12.543 0.390 1.00 95.38 84 ASN A C 1
ATOM 698 O O . ASN A 1 84 ? -23.313 13.435 0.018 1.00 95.38 84 ASN A O 1
ATOM 702 N N . GLY A 1 85 ? -21.688 12.725 1.396 1.00 93.69 85 GLY A N 1
ATOM 703 C CA . GLY A 1 85 ? -21.515 13.989 2.120 1.00 93.69 85 GLY A CA 1
ATOM 704 C C . GLY A 1 85 ? -22.601 14.317 3.154 1.00 93.69 85 GLY A C 1
ATOM 705 O O . GLY A 1 85 ? -22.458 15.306 3.868 1.00 93.69 85 GLY A O 1
ATOM 706 N N . GLN A 1 86 ? -23.658 13.508 3.277 1.00 96.94 86 GLN A N 1
ATOM 707 C CA . GLN A 1 86 ? -24.717 13.705 4.272 1.00 96.94 86 GLN A CA 1
ATOM 708 C C . GLN A 1 86 ? -24.459 12.875 5.524 1.00 96.94 86 GLN A C 1
ATOM 710 O O . GLN A 1 86 ? -24.211 11.674 5.423 1.00 96.94 86 GLN A O 1
ATOM 715 N N . GLU A 1 87 ? -24.577 13.492 6.698 1.00 97.44 87 GLU A N 1
ATOM 716 C CA . GLU A 1 87 ? -24.404 12.797 7.974 1.00 97.44 87 GLU A CA 1
ATOM 717 C C . GLU A 1 87 ? -25.449 11.694 8.176 1.00 97.44 87 GLU A C 1
ATOM 719 O O . GLU A 1 87 ? -26.646 11.866 7.917 1.00 97.44 87 GLU A O 1
ATOM 724 N N . ARG A 1 88 ? -24.976 10.540 8.642 1.00 96.94 88 ARG A N 1
ATOM 725 C CA . ARG A 1 88 ? -25.756 9.341 8.934 1.00 96.94 88 ARG A CA 1
ATOM 726 C C . ARG A 1 88 ? -25.185 8.642 10.167 1.00 96.94 88 ARG A C 1
ATOM 728 O O . ARG A 1 88 ? -23.977 8.622 10.388 1.00 96.94 88 ARG A O 1
ATOM 735 N N . GLY A 1 89 ? -26.077 8.036 10.944 1.00 97.06 89 GLY A N 1
ATOM 736 C CA . GLY A 1 89 ? -25.729 7.163 12.060 1.00 97.06 89 GLY A CA 1
ATOM 737 C C . GLY A 1 89 ? -26.262 5.757 11.814 1.00 97.06 89 GLY A C 1
ATOM 738 O O . GLY A 1 89 ? -27.423 5.599 11.434 1.00 97.06 89 GLY A O 1
ATOM 739 N N . ILE A 1 90 ? -25.426 4.749 12.040 1.00 97.88 90 ILE A N 1
ATOM 740 C CA . ILE A 1 90 ? -25.807 3.334 12.016 1.00 97.88 90 ILE A CA 1
ATOM 741 C C . ILE A 1 90 ? -25.773 2.848 13.461 1.00 97.88 90 ILE A C 1
ATOM 743 O O . ILE A 1 90 ? -24.705 2.813 14.065 1.00 97.88 90 ILE A O 1
ATOM 747 N N . VAL A 1 91 ? -26.931 2.518 14.031 1.00 98.25 91 VAL A N 1
ATOM 748 C CA . VAL A 1 91 ? -27.024 1.990 15.402 1.00 98.25 91 VAL A CA 1
ATOM 749 C C . VAL A 1 91 ? -26.647 0.514 15.396 1.00 98.25 91 VAL A C 1
ATOM 751 O O . VAL A 1 91 ? -27.090 -0.226 14.522 1.00 98.25 91 VAL A O 1
ATOM 754 N N . LEU A 1 92 ? -25.851 0.104 16.380 1.00 98.50 92 LEU A N 1
ATOM 755 C CA . LEU A 1 92 ? -25.346 -1.256 16.519 1.00 98.50 92 LEU A CA 1
ATOM 756 C C . LEU A 1 92 ? -25.900 -1.925 17.779 1.00 98.50 92 LEU A C 1
ATOM 758 O O . LEU A 1 92 ? -26.165 -1.278 18.798 1.00 98.50 92 LEU A O 1
ATOM 762 N N . THR A 1 93 ? -26.027 -3.241 17.710 1.00 97.56 93 THR A N 1
ATOM 763 C CA . THR A 1 93 ? -26.263 -4.148 18.833 1.00 97.56 93 THR A CA 1
ATOM 764 C C . THR A 1 93 ? -24.987 -4.930 19.154 1.00 97.56 93 THR A C 1
ATOM 766 O O . THR A 1 93 ? -24.025 -4.909 18.393 1.00 97.56 93 THR A O 1
ATOM 769 N N . GLU A 1 94 ? -24.971 -5.682 20.257 1.00 96.00 94 GLU A N 1
ATOM 770 C CA . GLU A 1 94 ? -23.821 -6.540 20.599 1.00 96.00 94 GLU A CA 1
ATOM 771 C C . GLU A 1 94 ? -23.563 -7.671 19.585 1.00 96.00 94 GLU A C 1
ATOM 773 O O . GLU A 1 94 ? -22.478 -8.248 19.577 1.00 96.00 94 GLU A O 1
ATOM 778 N N . ASN A 1 95 ? -24.542 -7.993 18.733 1.00 97.88 95 ASN A N 1
ATOM 779 C CA . ASN A 1 95 ? -24.392 -9.007 17.688 1.00 97.88 95 ASN A CA 1
ATOM 780 C C . ASN A 1 95 ? -23.796 -8.439 16.389 1.00 97.88 95 ASN A C 1
ATOM 782 O O . ASN A 1 95 ? -23.466 -9.210 15.488 1.00 97.88 95 ASN A O 1
ATOM 786 N N . ASP A 1 96 ? -23.654 -7.114 16.289 1.00 98.44 96 ASP A N 1
ATOM 787 C CA . ASP A 1 96 ? -23.096 -6.442 15.123 1.00 98.44 96 ASP A CA 1
ATOM 788 C C . ASP A 1 96 ? -21.592 -6.241 15.318 1.00 98.44 96 ASP A C 1
ATOM 790 O O . ASP A 1 96 ? -21.136 -5.506 16.196 1.00 98.44 96 ASP A O 1
ATOM 794 N N . LEU A 1 97 ? -20.795 -6.919 14.494 1.00 98.31 97 LEU A N 1
ATOM 795 C CA . LEU A 1 97 ? -19.340 -6.881 14.598 1.00 98.31 97 LEU A CA 1
ATOM 796 C C . LEU A 1 97 ? -18.766 -5.773 13.716 1.00 98.31 97 LEU A C 1
ATOM 798 O O . LEU A 1 97 ? -19.023 -5.723 12.514 1.00 98.31 97 LEU A O 1
ATOM 802 N N . VAL A 1 98 ? -17.933 -4.917 14.308 1.00 98.38 98 VAL A N 1
ATOM 803 C CA . VAL A 1 98 ? -17.255 -3.828 13.598 1.00 98.38 98 VAL A CA 1
ATOM 804 C C . VAL A 1 98 ? -15.774 -4.150 13.458 1.00 98.38 98 VAL A C 1
ATOM 806 O O . VAL A 1 98 ? -15.067 -4.324 14.450 1.00 98.38 98 VAL A O 1
ATOM 809 N N . PHE A 1 99 ? -15.295 -4.176 12.217 1.00 98.38 99 PHE A N 1
ATOM 810 C CA . PHE A 1 99 ? -13.885 -4.359 11.890 1.00 98.38 99 PHE A CA 1
ATOM 811 C C . PHE A 1 99 ? -13.330 -3.038 11.363 1.00 98.38 99 PHE A C 1
ATOM 813 O O . PHE A 1 99 ? -13.745 -2.561 10.309 1.00 98.38 99 PHE A O 1
ATOM 820 N N . VAL A 1 100 ? -12.403 -2.434 12.107 1.00 97.88 100 VAL A N 1
ATOM 821 C CA . VAL A 1 100 ? -11.809 -1.138 11.755 1.00 97.88 100 VAL A CA 1
ATOM 822 C C . VAL A 1 100 ? -10.393 -1.351 11.238 1.00 97.88 100 VAL A C 1
ATOM 824 O O . VAL A 1 100 ? -9.547 -1.896 11.942 1.00 97.88 100 VAL A O 1
ATOM 827 N N . THR A 1 101 ? -10.112 -0.874 10.027 1.00 97.44 101 THR A N 1
ATOM 828 C CA . THR A 1 101 ? -8.736 -0.665 9.560 1.00 97.44 101 THR A CA 1
ATOM 829 C C . THR A 1 101 ? -8.273 0.710 10.035 1.00 97.44 101 THR A C 1
ATOM 831 O O . THR A 1 101 ? -8.705 1.733 9.509 1.00 97.44 101 THR A O 1
ATOM 834 N N . ASN A 1 102 ? -7.446 0.748 11.080 1.00 94.94 102 ASN A N 1
ATOM 835 C CA . ASN A 1 102 ? -7.015 1.981 11.735 1.00 94.94 102 ASN A CA 1
ATOM 836 C C . ASN A 1 102 ? -5.684 2.506 11.159 1.00 94.94 102 ASN A C 1
ATOM 838 O O . ASN A 1 102 ? -4.631 1.899 11.332 1.00 94.94 102 ASN A O 1
ATOM 842 N N . GLY A 1 103 ? -5.736 3.675 10.518 1.00 93.06 103 GLY A N 1
ATOM 843 C CA .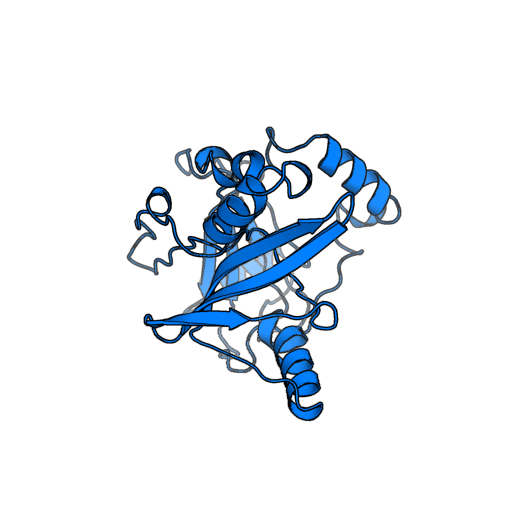 GLY A 1 103 ? -4.602 4.283 9.813 1.00 93.06 103 GLY A CA 1
ATOM 844 C C . GLY A 1 103 ? -4.440 3.781 8.372 1.00 93.06 103 GLY A C 1
ATOM 845 O O . GLY A 1 103 ? -5.010 2.767 7.976 1.00 93.06 103 GLY A O 1
ATOM 846 N N . SER A 1 104 ? -3.669 4.515 7.567 1.00 92.50 104 SER A N 1
ATOM 847 C CA . SER A 1 104 ? -3.321 4.133 6.192 1.00 92.50 104 SER A CA 1
ATOM 848 C C . SER A 1 104 ? -2.039 4.828 5.744 1.00 92.50 104 SER A C 1
ATOM 850 O O . SER A 1 104 ? -1.827 5.999 6.053 1.00 92.50 104 SER A O 1
ATOM 852 N N . CYS A 1 105 ? -1.206 4.114 4.984 1.00 91.94 105 CYS A N 1
ATOM 853 C CA . CYS A 1 105 ? -0.003 4.662 4.355 1.00 91.94 105 CYS A CA 1
ATOM 854 C C . CYS A 1 105 ? -0.270 5.379 3.021 1.00 91.94 105 CYS A C 1
ATOM 856 O O . CYS A 1 105 ? 0.630 6.030 2.506 1.00 91.94 105 CYS A O 1
ATOM 858 N N . THR A 1 106 ? -1.475 5.254 2.456 1.00 90.75 106 THR A N 1
ATOM 859 C CA . THR A 1 106 ? -1.874 5.911 1.196 1.00 90.75 106 THR A CA 1
ATOM 860 C C . THR A 1 106 ? -2.869 7.049 1.415 1.00 90.75 106 THR A C 1
ATOM 862 O O . THR A 1 106 ? -3.309 7.687 0.461 1.00 90.75 106 THR A O 1
ATOM 865 N N . GLU A 1 107 ? -3.286 7.285 2.662 1.00 88.94 107 GLU A N 1
ATOM 866 C CA . GLU A 1 107 ? -4.099 8.455 2.989 1.00 88.94 107 GLU A CA 1
ATOM 867 C C . GLU A 1 107 ? -3.281 9.722 2.728 1.00 88.94 107 GLU A C 1
ATOM 869 O O . GLU A 1 107 ? -2.100 9.788 3.063 1.00 88.94 107 GLU A O 1
ATOM 874 N N . GLY A 1 108 ? -3.911 10.724 2.120 1.00 86.38 108 GLY A N 1
ATOM 875 C CA . GLY A 1 108 ? -3.235 11.977 1.780 1.00 86.38 108 GLY A CA 1
ATOM 876 C C . GLY A 1 108 ? -2.313 11.926 0.554 1.00 86.38 108 GLY A C 1
ATOM 877 O O . GLY A 1 108 ? -1.642 12.919 0.292 1.00 86.38 108 GLY A O 1
ATOM 878 N N . THR A 1 109 ? -2.294 10.840 -0.232 1.00 90.06 109 THR A N 1
ATOM 879 C CA . THR A 1 109 ? -1.549 10.810 -1.504 1.00 90.06 109 THR A CA 1
ATOM 880 C C . THR A 1 109 ? -2.031 11.905 -2.462 1.00 90.06 109 THR A C 1
ATOM 882 O O . THR A 1 109 ? -3.233 12.092 -2.677 1.00 90.06 109 THR A O 1
ATOM 885 N N . ILE A 1 110 ? -1.074 12.605 -3.070 1.00 89.62 110 ILE A N 1
ATOM 886 C CA . ILE A 1 110 ? -1.299 13.595 -4.122 1.00 89.62 110 ILE A CA 1
ATOM 887 C C . ILE A 1 110 ? -0.642 13.084 -5.395 1.00 89.62 110 ILE A C 1
ATOM 889 O O . ILE A 1 110 ? 0.466 12.556 -5.369 1.00 89.62 110 ILE A O 1
ATOM 893 N N . TYR A 1 111 ? -1.342 13.251 -6.511 1.00 93.31 111 TYR A N 1
ATOM 894 C CA . TYR A 1 111 ? -0.869 12.820 -7.815 1.00 93.31 111 TYR A CA 1
ATOM 895 C C . TYR A 1 111 ? -0.460 14.035 -8.640 1.00 93.31 111 TYR A C 1
ATOM 897 O O . TYR A 1 111 ? -1.243 14.971 -8.803 1.00 93.31 111 TYR A O 1
ATOM 905 N N . GLY A 1 112 ? 0.773 14.000 -9.136 1.00 94.81 112 GLY A N 1
ATOM 906 C CA . GLY A 1 112 ? 1.257 14.871 -10.198 1.00 94.81 112 GLY A CA 1
ATOM 907 C C . GLY A 1 112 ? 1.154 14.177 -11.556 1.00 94.81 112 GLY A C 1
ATOM 908 O O . GLY A 1 112 ? 0.491 13.148 -11.707 1.00 94.81 112 GLY A O 1
ATOM 909 N N . ASP A 1 113 ? 1.855 14.722 -12.538 1.00 95.38 113 ASP A N 1
ATOM 910 C CA . ASP A 1 113 ? 2.031 14.126 -13.856 1.00 95.38 113 ASP A CA 1
ATOM 911 C C . ASP A 1 113 ? 3.392 14.518 -14.462 1.00 95.38 113 ASP A C 1
ATOM 913 O O . ASP A 1 113 ? 4.260 15.071 -13.791 1.00 95.38 113 ASP A O 1
ATOM 917 N N . GLN A 1 114 ? 3.582 14.225 -15.750 1.00 95.06 114 GLN A N 1
ATOM 918 C CA . GLN A 1 114 ? 4.810 14.503 -16.499 1.00 95.06 114 GLN A CA 1
ATOM 919 C C . GLN A 1 114 ? 5.309 15.957 -16.402 1.00 95.06 114 GLN A C 1
ATOM 921 O O . GLN A 1 114 ? 6.513 16.187 -16.514 1.00 95.06 114 GLN A O 1
ATOM 926 N N . ASN A 1 115 ? 4.407 16.931 -16.259 1.00 96.44 115 ASN A N 1
ATOM 927 C CA . ASN A 1 115 ? 4.718 18.362 -16.293 1.00 96.44 115 ASN A CA 1
ATOM 928 C C . ASN A 1 115 ? 4.293 19.106 -15.016 1.00 96.44 115 ASN A C 1
ATOM 930 O O . ASN A 1 115 ? 4.534 20.309 -14.910 1.00 96.44 115 ASN A O 1
ATOM 934 N N . HIS A 1 116 ? 3.673 18.420 -14.055 1.00 94.88 116 HIS A N 1
ATOM 935 C CA . HIS A 1 116 ? 3.166 19.022 -12.824 1.00 94.88 116 HIS A CA 1
ATOM 936 C C . HIS A 1 116 ? 3.566 18.179 -11.611 1.00 94.88 116 HIS A C 1
ATOM 938 O O . HIS A 1 116 ? 3.170 17.022 -11.490 1.00 94.88 116 HIS A O 1
ATOM 944 N N . ALA A 1 117 ? 4.320 18.768 -10.684 1.00 92.06 117 ALA A N 1
ATOM 945 C CA . ALA A 1 117 ? 4.673 18.112 -9.427 1.00 92.06 117 ALA A CA 1
ATOM 946 C C . ALA A 1 117 ? 3.447 17.974 -8.491 1.00 92.06 117 ALA A C 1
ATOM 948 O O . ALA A 1 117 ? 2.542 18.818 -8.549 1.00 92.06 117 ALA A O 1
ATOM 949 N N . PRO A 1 118 ? 3.405 16.954 -7.608 1.00 89.38 118 PRO A N 1
ATOM 950 C CA . PRO A 1 118 ? 2.313 16.716 -6.657 1.00 89.38 118 PRO A CA 1
ATOM 951 C C . PRO A 1 118 ? 2.320 17.710 -5.475 1.00 89.38 118 PRO A C 1
ATOM 953 O O . PRO A 1 118 ? 2.304 17.323 -4.312 1.00 89.38 118 PRO A O 1
ATOM 956 N N . ASN A 1 119 ? 2.293 19.014 -5.757 1.00 81.31 119 ASN A N 1
ATOM 957 C CA . ASN A 1 119 ? 2.457 20.103 -4.779 1.00 81.31 119 ASN A CA 1
ATOM 958 C C . ASN A 1 119 ? 1.186 20.418 -3.960 1.00 81.31 119 ASN A C 1
ATOM 960 O O . ASN A 1 119 ? 0.966 21.560 -3.556 1.00 81.31 119 ASN A O 1
ATOM 964 N N . GLY A 1 120 ? 0.297 19.443 -3.776 1.00 68.62 120 GLY A N 1
ATOM 965 C CA . GLY A 1 120 ? -0.882 19.622 -2.930 1.00 68.62 120 GLY A CA 1
ATOM 966 C C . GLY A 1 120 ? -0.495 19.712 -1.451 1.00 68.62 120 GLY A C 1
ATOM 967 O O . GLY A 1 120 ? 0.531 19.188 -1.028 1.00 68.62 120 GLY A O 1
ATOM 968 N N . ASP A 1 121 ? -1.342 20.345 -0.645 1.00 65.19 121 ASP A N 1
ATOM 969 C CA . ASP A 1 121 ? -1.149 20.372 0.803 1.00 65.19 121 ASP A CA 1
ATOM 970 C C . ASP A 1 121 ? -1.609 19.035 1.413 1.00 65.19 121 ASP A C 1
ATOM 972 O O . ASP A 1 121 ? -2.797 18.820 1.686 1.00 65.19 121 ASP A O 1
ATOM 976 N N . ALA A 1 122 ? -0.676 18.087 1.540 1.00 59.31 122 ALA A N 1
ATOM 977 C CA . ALA A 1 122 ? -0.919 16.822 2.232 1.00 59.31 122 ALA A CA 1
ATOM 978 C C . ALA A 1 122 ? -1.154 17.043 3.737 1.00 59.31 122 ALA A C 1
ATOM 980 O O . ALA A 1 122 ? -1.889 16.274 4.359 1.00 59.31 122 ALA A O 1
ATOM 981 N N . GLU A 1 123 ? -0.573 18.103 4.314 1.00 54.09 123 GLU A N 1
ATOM 982 C CA . GLU A 1 123 ? -0.586 18.387 5.752 1.00 54.09 123 GLU A CA 1
ATOM 983 C C . GLU A 1 123 ? -1.964 18.856 6.244 1.00 54.09 123 GLU A C 1
ATOM 985 O O . GLU A 1 123 ? -2.376 18.540 7.362 1.00 54.09 123 GLU A O 1
ATOM 990 N N . VAL A 1 124 ? -2.730 19.552 5.400 1.00 54.72 124 VAL A N 1
ATOM 991 C CA . VAL A 1 124 ? -4.050 20.109 5.759 1.00 54.72 124 VAL A CA 1
ATOM 992 C C . VAL A 1 124 ? -5.184 19.073 5.745 1.00 54.72 124 VAL A C 1
ATOM 994 O O . VAL A 1 124 ? -6.297 19.355 6.210 1.00 54.72 124 VAL A O 1
ATOM 997 N N . ARG A 1 125 ? -4.947 17.838 5.281 1.00 60.47 125 ARG A N 1
ATOM 998 C CA . ARG A 1 125 ? -6.001 16.813 5.178 1.00 60.47 125 ARG A CA 1
ATOM 999 C C . ARG A 1 125 ? -6.351 16.193 6.534 1.00 60.47 125 ARG A C 1
ATOM 1001 O O . ARG A 1 125 ? -5.992 15.074 6.874 1.00 60.47 125 ARG A O 1
ATOM 1008 N N . THR A 1 126 ? -7.168 16.920 7.284 1.00 62.31 126 THR A N 1
ATOM 1009 C CA . THR A 1 126 ? -7.852 16.489 8.511 1.00 62.31 126 THR A CA 1
ATOM 1010 C C . THR A 1 126 ? -9.119 15.677 8.199 1.00 62.31 126 THR A C 1
ATOM 1012 O O . THR A 1 126 ? -10.181 15.900 8.770 1.00 62.31 126 THR A O 1
ATOM 1015 N N . SER A 1 127 ? -9.056 14.728 7.271 1.00 63.09 127 SER A N 1
ATOM 1016 C CA . SER A 1 127 ? -10.209 13.884 6.911 1.00 63.09 127 SER A CA 1
ATOM 1017 C C . SER A 1 127 ? -9.770 12.440 6.696 1.00 63.09 127 SER A C 1
ATOM 1019 O O . SER A 1 127 ? -8.571 12.171 6.630 1.00 63.09 127 SER A O 1
ATOM 1021 N N . GLY A 1 128 ? -10.722 11.510 6.652 1.00 84.44 128 GLY A N 1
ATOM 1022 C CA . GLY A 1 128 ? -10.424 10.100 6.413 1.00 84.44 128 GLY A CA 1
ATOM 1023 C C . GLY A 1 128 ? -9.884 9.343 7.632 1.00 84.44 128 GLY A C 1
ATOM 1024 O O . GLY A 1 128 ? -10.227 9.614 8.790 1.00 84.44 128 GLY A O 1
ATOM 1025 N N . VAL A 1 129 ? -9.056 8.331 7.369 1.00 92.38 129 VAL A N 1
ATOM 1026 C CA . VAL A 1 129 ? -8.822 7.232 8.323 1.00 92.38 129 VAL A CA 1
ATOM 1027 C C . VAL A 1 129 ? -8.065 7.652 9.587 1.00 92.38 129 VAL A C 1
ATOM 1029 O O . VAL A 1 129 ? -8.299 7.108 10.669 1.00 92.38 129 VAL A O 1
ATOM 1032 N N . TRP A 1 130 ? -7.172 8.640 9.492 1.00 93.25 130 TRP A N 1
ATOM 1033 C CA . TRP A 1 130 ? -6.421 9.116 10.654 1.00 93.25 130 TRP A CA 1
ATOM 1034 C C . TRP A 1 130 ? -7.327 9.832 11.648 1.00 93.25 130 TRP A C 1
ATOM 1036 O O . TRP A 1 130 ? -7.180 9.641 12.851 1.00 93.25 130 TRP A O 1
ATOM 1046 N N . ASN A 1 131 ? -8.310 10.594 11.168 1.00 93.25 131 ASN A N 1
ATOM 1047 C CA . ASN A 1 131 ? -9.283 11.234 12.044 1.00 93.25 131 ASN A CA 1
ATOM 1048 C C . ASN A 1 131 ? -10.269 10.242 12.650 1.00 93.25 131 ASN A C 1
ATOM 1050 O O . ASN A 1 131 ? -10.568 10.366 13.837 1.00 93.25 131 ASN A O 1
ATOM 1054 N N . LEU A 1 132 ? -10.687 9.223 11.894 1.00 96.31 132 LEU A N 1
ATOM 1055 C CA . LEU A 1 132 ? -11.429 8.092 12.448 1.00 96.31 132 LEU A CA 1
ATOM 1056 C C . LEU A 1 132 ? -10.664 7.459 13.619 1.00 96.31 132 LEU A C 1
ATOM 1058 O O . LEU A 1 132 ? -11.204 7.340 14.719 1.00 96.31 132 LEU A O 1
ATOM 1062 N N . TRP A 1 133 ? -9.387 7.109 13.420 1.00 97.62 133 TRP A N 1
ATOM 1063 C CA . TRP A 1 133 ? -8.593 6.502 14.488 1.00 97.62 133 TRP A CA 1
ATOM 1064 C C . TRP A 1 133 ? -8.413 7.458 15.673 1.00 97.62 133 TRP A C 1
ATOM 1066 O O . TRP A 1 133 ? -8.593 7.041 16.812 1.00 97.62 133 TRP A O 1
ATOM 1076 N N . LYS A 1 134 ? -8.154 8.751 15.442 1.00 96.56 134 LYS A N 1
ATOM 1077 C CA . LYS A 1 134 ? -8.073 9.756 16.518 1.00 96.56 134 LYS A CA 1
ATOM 1078 C C . LYS A 1 134 ? -9.372 9.867 17.317 1.00 96.56 134 LYS A C 1
ATOM 1080 O O . LYS A 1 134 ? -9.326 9.962 18.540 1.00 96.56 134 LYS A O 1
ATOM 1085 N N . ASN A 1 135 ? -10.528 9.840 16.656 1.00 97.50 135 ASN A N 1
ATOM 1086 C CA . ASN A 1 135 ? -11.832 9.886 17.322 1.00 97.50 135 ASN A CA 1
ATOM 1087 C C . ASN A 1 135 ? -12.083 8.640 18.180 1.00 97.50 135 ASN A C 1
ATOM 1089 O O . ASN A 1 135 ? -12.561 8.763 19.307 1.00 97.50 135 ASN A O 1
ATOM 1093 N N . ILE A 1 136 ? -11.691 7.459 17.698 1.00 98.31 136 ILE A N 1
ATOM 1094 C CA . ILE A 1 136 ? -11.760 6.214 18.471 1.00 98.31 136 ILE A CA 1
ATOM 1095 C C . ILE A 1 136 ? -10.772 6.257 19.650 1.00 98.31 136 ILE A C 1
ATOM 1097 O O . ILE A 1 136 ? -11.169 6.047 20.791 1.00 98.31 136 ILE A O 1
ATOM 1101 N N . ALA A 1 137 ? -9.506 6.607 19.410 1.00 98.12 137 ALA A N 1
ATOM 1102 C CA . ALA A 1 137 ? -8.442 6.640 20.419 1.00 98.12 137 ALA A CA 1
ATOM 1103 C C . ALA A 1 137 ? -8.706 7.622 21.573 1.00 98.12 137 ALA A C 1
ATOM 1105 O O . ALA A 1 137 ? -8.243 7.405 22.691 1.00 98.12 137 ALA A O 1
ATOM 1106 N N . ARG A 1 138 ? -9.486 8.686 21.337 1.00 98.06 138 ARG A N 1
ATOM 1107 C CA . ARG A 1 138 ? -9.930 9.610 22.396 1.00 98.06 138 ARG A CA 1
ATOM 1108 C C . ARG A 1 138 ? -10.907 8.981 23.390 1.00 98.06 138 ARG A C 1
ATOM 1110 O O . ARG A 1 138 ? -11.031 9.503 24.493 1.00 98.06 138 ARG A O 1
ATOM 1117 N N . GLN A 1 139 ? -11.607 7.911 23.012 1.00 98.44 139 GLN A N 1
ATOM 1118 C CA . GLN A 1 139 ? -12.611 7.272 23.866 1.00 98.44 139 GLN A CA 1
ATOM 1119 C C . GLN A 1 139 ? -11.980 6.329 24.898 1.00 98.44 139 GLN A C 1
ATOM 1121 O O . GLN A 1 139 ? -12.509 6.211 25.998 1.00 98.44 139 GLN A O 1
ATOM 1126 N N . ASP A 1 140 ? -10.851 5.686 24.578 1.00 97.69 140 ASP A N 1
ATOM 1127 C CA . ASP A 1 140 ? -10.111 4.838 25.518 1.00 97.69 140 ASP A CA 1
ATOM 1128 C C . ASP A 1 140 ? -8.632 4.687 25.103 1.00 97.69 140 ASP A C 1
ATOM 1130 O O . ASP A 1 140 ? -8.347 4.423 23.931 1.00 97.69 140 ASP A O 1
ATOM 1134 N N . PRO A 1 141 ? -7.672 4.786 26.045 1.00 96.44 141 PRO A N 1
ATOM 1135 C CA . PRO A 1 141 ? -6.243 4.701 25.734 1.00 96.44 141 PRO A CA 1
ATOM 1136 C C . PRO A 1 141 ? -5.800 3.351 25.146 1.00 96.44 141 PRO A C 1
ATOM 1138 O O . PRO A 1 141 ? -4.775 3.288 24.469 1.00 96.44 141 PRO A O 1
ATOM 1141 N N . SER A 1 142 ? -6.547 2.265 25.368 1.00 97.06 142 SER A N 1
ATOM 1142 C CA . SER A 1 142 ? -6.248 0.950 24.783 1.00 97.06 142 SER A CA 1
ATOM 1143 C C . SER A 1 142 ? -6.508 0.873 23.276 1.00 97.06 142 SER A C 1
ATOM 1145 O O . SER A 1 142 ? -6.037 -0.063 22.634 1.00 97.06 142 SER A O 1
ATOM 1147 N N . PHE A 1 143 ? -7.179 1.865 22.684 1.00 98.06 143 PHE A N 1
ATOM 1148 C CA . PHE A 1 143 ? -7.387 1.955 21.235 1.00 98.06 143 PHE A CA 1
ATOM 1149 C C . PHE A 1 143 ? -6.194 2.548 20.465 1.00 98.06 143 PHE A C 1
ATOM 1151 O O . PHE A 1 143 ? -6.262 2.742 19.249 1.00 98.06 143 PHE A O 1
ATOM 1158 N N . GLY A 1 144 ? -5.070 2.779 21.145 1.00 97.88 144 GLY A N 1
ATOM 1159 C CA . GLY A 1 144 ? -3.797 3.134 20.530 1.00 97.88 144 GLY A CA 1
ATOM 1160 C C . GLY A 1 144 ? -3.536 4.636 20.451 1.00 97.88 144 GLY A C 1
ATOM 1161 O O . GLY A 1 144 ? -4.258 5.460 21.006 1.00 97.88 144 GLY A O 1
ATOM 1162 N N . HIS A 1 145 ? -2.441 4.988 19.777 1.00 97.56 145 HIS A N 1
ATOM 1163 C CA . HIS A 1 145 ? -1.899 6.348 19.743 1.00 97.56 145 HIS A CA 1
ATOM 1164 C C . HIS A 1 145 ? -1.561 6.760 18.296 1.00 97.56 145 HIS A C 1
ATOM 1166 O O . HIS A 1 145 ? -0.383 6.719 17.924 1.00 97.56 145 HIS A O 1
ATOM 1172 N N . PRO A 1 146 ? -2.563 7.122 17.467 1.00 95.56 146 PRO A N 1
ATOM 1173 C CA . PRO A 1 146 ? -2.372 7.423 16.040 1.00 95.56 146 PRO A CA 1
ATOM 1174 C C . PRO A 1 146 ? -1.272 8.463 15.771 1.00 95.56 146 PRO A C 1
ATOM 1176 O O . PRO A 1 146 ? -0.509 8.363 14.815 1.00 95.56 146 PRO A O 1
ATOM 1179 N N . GLU A 1 147 ? -1.118 9.424 16.672 1.00 94.06 147 GLU A N 1
ATOM 1180 C CA . GLU A 1 147 ? -0.197 10.551 16.601 1.00 94.06 147 GLU A CA 1
ATOM 1181 C C . GLU A 1 147 ? 1.273 10.125 16.588 1.00 94.06 147 GLU A C 1
ATOM 1183 O O . GLU A 1 147 ? 2.125 10.900 16.157 1.00 94.06 147 GLU A O 1
ATOM 1188 N N . LYS A 1 148 ? 1.595 8.902 17.021 1.00 94.94 148 LYS A N 1
ATOM 1189 C CA . LYS A 1 148 ? 2.946 8.342 16.885 1.00 94.94 148 LYS A CA 1
ATOM 1190 C C . LYS A 1 148 ? 3.298 7.976 15.443 1.00 94.94 148 LYS A C 1
ATOM 1192 O O . LYS A 1 148 ? 4.478 7.817 15.151 1.00 94.94 148 LYS A O 1
ATOM 1197 N N . PHE A 1 149 ? 2.298 7.853 14.572 1.00 93.50 149 PHE A N 1
ATOM 1198 C CA . PHE A 1 149 ? 2.442 7.374 13.199 1.00 93.50 149 PHE A CA 1
ATOM 1199 C C . PHE A 1 149 ? 2.135 8.444 12.151 1.00 93.50 149 PHE A C 1
ATOM 1201 O O . PHE A 1 149 ? 2.671 8.361 11.057 1.00 93.50 149 PHE A O 1
ATOM 1208 N N . CYS A 1 150 ? 1.286 9.429 12.462 1.00 90.94 150 CYS A N 1
ATOM 1209 C CA . CYS A 1 150 ? 0.768 10.366 11.458 1.00 90.94 150 CYS A CA 1
ATOM 1210 C C . CYS A 1 150 ? 1.039 11.854 11.748 1.00 90.94 150 CYS A C 1
ATOM 1212 O O . CYS A 1 150 ? 0.430 12.704 11.107 1.00 90.94 150 CYS A O 1
ATOM 1214 N N . SER A 1 151 ? 1.854 12.195 12.757 1.00 89.06 151 SER A N 1
ATOM 1215 C CA . SER A 1 151 ? 2.051 13.605 13.167 1.00 89.06 151 SER A CA 1
ATOM 1216 C C . SER A 1 151 ? 3.289 14.279 12.579 1.00 89.06 151 SER A C 1
ATOM 1218 O O . SER A 1 151 ? 3.390 15.497 12.653 1.00 89.06 151 SER A O 1
ATOM 1220 N N . ASP A 1 152 ? 4.246 13.512 12.055 1.00 90.25 152 ASP A N 1
ATOM 1221 C CA . ASP A 1 152 ? 5.502 14.037 11.510 1.00 90.25 152 ASP A CA 1
ATOM 1222 C C . ASP A 1 152 ? 5.654 13.556 10.066 1.00 90.25 152 ASP A C 1
ATOM 1224 O O . ASP A 1 152 ? 6.212 12.487 9.798 1.00 90.25 152 ASP A O 1
ATOM 1228 N N . ILE A 1 153 ? 5.084 14.324 9.135 1.00 87.38 153 ILE A N 1
ATOM 1229 C CA . ILE A 1 153 ? 5.042 13.970 7.710 1.00 87.38 153 ILE A CA 1
ATOM 1230 C C . ILE A 1 153 ? 6.455 13.909 7.139 1.00 87.38 153 ILE A C 1
ATOM 1232 O O . ILE A 1 153 ? 6.756 12.980 6.396 1.00 87.38 153 ILE A O 1
ATOM 1236 N N . SER A 1 154 ? 7.362 14.790 7.578 1.00 88.19 154 SER A N 1
ATOM 1237 C CA . SER A 1 154 ? 8.771 14.781 7.157 1.00 88.19 154 SER A CA 1
ATOM 1238 C C . SER A 1 154 ? 9.469 13.435 7.396 1.00 88.19 154 SER A C 1
ATOM 1240 O O . SER A 1 154 ? 10.373 13.068 6.657 1.00 88.19 154 SER A O 1
ATOM 1242 N N . LYS A 1 155 ? 9.000 12.655 8.379 1.00 89.75 155 LYS A N 1
ATOM 1243 C CA . LYS A 1 155 ? 9.539 11.332 8.734 1.00 89.75 155 LYS A CA 1
ATOM 1244 C C . LYS A 1 155 ? 8.698 10.151 8.274 1.00 89.75 155 LYS A C 1
ATOM 1246 O O . LYS A 1 155 ? 9.074 9.010 8.542 1.00 89.75 155 LYS A O 1
ATOM 1251 N N . THR A 1 156 ? 7.542 10.404 7.674 1.00 89.25 156 THR A N 1
ATOM 1252 C CA . THR A 1 156 ? 6.548 9.376 7.323 1.00 89.25 156 THR A CA 1
ATOM 1253 C C . THR A 1 156 ? 6.094 9.477 5.870 1.00 89.25 156 THR A C 1
ATOM 1255 O O . THR A 1 156 ? 5.100 8.863 5.486 1.00 89.25 156 THR A O 1
ATOM 1258 N N . ASN A 1 157 ? 6.850 10.210 5.052 1.00 89.44 157 ASN A N 1
ATOM 1259 C CA . ASN A 1 157 ? 6.641 10.330 3.619 1.00 89.44 157 ASN A CA 1
ATOM 1260 C C . ASN A 1 157 ? 7.751 9.611 2.838 1.00 89.44 157 ASN A C 1
ATOM 1262 O O . ASN A 1 157 ? 8.815 9.312 3.370 1.00 89.44 157 ASN A O 1
ATOM 1266 N N . TRP A 1 158 ? 7.450 9.328 1.579 1.00 90.06 158 TRP A N 1
ATOM 1267 C CA . TRP A 1 158 ? 8.370 8.931 0.519 1.00 90.06 158 TRP A CA 1
ATOM 1268 C C . TRP A 1 158 ? 7.630 9.174 -0.801 1.00 90.06 158 TRP A C 1
ATOM 1270 O O . TRP A 1 158 ? 6.394 9.219 -0.817 1.00 90.06 158 TRP A O 1
ATOM 1280 N N . GLU A 1 159 ? 8.352 9.328 -1.906 1.00 93.50 159 GLU A N 1
ATOM 1281 C CA . GLU A 1 159 ? 7.739 9.641 -3.200 1.00 93.50 159 GLU A CA 1
ATOM 1282 C C . GLU A 1 159 ? 7.988 8.536 -4.224 1.00 93.50 159 GLU A C 1
ATOM 1284 O O . GLU A 1 159 ? 9.066 7.939 -4.274 1.00 93.50 159 GLU A O 1
ATOM 1289 N N . SER A 1 160 ? 6.983 8.267 -5.064 1.00 96.44 160 SER A N 1
ATOM 1290 C CA . SER A 1 160 ? 7.111 7.340 -6.186 1.00 96.44 160 SER A CA 1
ATOM 1291 C C . SER A 1 160 ? 6.512 7.881 -7.469 1.00 96.44 160 SER A C 1
ATOM 1293 O O . SER A 1 160 ? 5.588 8.689 -7.458 1.00 96.44 160 SER A O 1
ATOM 1295 N N . ALA A 1 161 ? 7.010 7.355 -8.581 1.00 97.56 161 ALA A N 1
ATOM 1296 C CA . ALA A 1 161 ? 6.510 7.613 -9.914 1.00 97.56 161 ALA A CA 1
ATOM 1297 C C . ALA A 1 161 ? 6.321 6.294 -10.667 1.00 97.56 161 ALA A C 1
ATOM 1299 O O . ALA A 1 161 ? 7.112 5.355 -10.544 1.00 97.56 161 ALA A O 1
ATOM 1300 N N . THR A 1 162 ? 5.277 6.236 -11.492 1.00 97.62 162 THR A N 1
ATOM 1301 C CA . THR A 1 162 ? 5.139 5.195 -12.515 1.00 97.62 162 THR A CA 1
ATOM 1302 C C . THR A 1 162 ? 5.413 5.823 -13.871 1.00 97.62 162 THR A C 1
ATOM 1304 O O . THR A 1 162 ? 4.612 6.609 -14.372 1.00 97.62 162 THR A O 1
ATOM 1307 N N . VAL A 1 163 ? 6.550 5.477 -14.465 1.00 96.75 163 VAL A N 1
ATOM 1308 C CA . VAL A 1 163 ? 6.981 5.976 -15.771 1.00 96.75 163 VAL A CA 1
ATOM 1309 C C . VAL A 1 163 ? 6.595 4.953 -16.827 1.00 96.75 163 VAL A C 1
ATOM 1311 O O . VAL A 1 163 ? 6.994 3.793 -16.747 1.00 96.75 163 VAL A O 1
ATOM 1314 N N . THR A 1 164 ? 5.823 5.369 -17.828 1.00 96.69 164 THR A N 1
ATOM 1315 C CA . THR A 1 164 ? 5.501 4.517 -18.980 1.00 96.69 164 THR A CA 1
ATOM 1316 C C . THR A 1 164 ? 6.308 4.981 -20.180 1.00 96.69 164 THR A C 1
ATOM 1318 O O . THR A 1 164 ? 6.230 6.150 -20.556 1.00 96.69 164 THR A O 1
ATOM 1321 N N . THR A 1 165 ? 7.091 4.085 -20.779 1.00 94.69 165 THR A N 1
ATOM 1322 C CA . THR A 1 165 ? 7.900 4.421 -21.956 1.00 94.69 165 THR A CA 1
ATOM 1323 C C . THR A 1 165 ? 7.013 4.824 -23.136 1.00 94.69 165 THR A C 1
ATOM 1325 O O . THR A 1 165 ? 5.934 4.265 -23.349 1.00 94.69 165 THR A O 1
ATOM 1328 N N . LEU A 1 166 ? 7.475 5.814 -23.904 1.00 91.75 166 LEU A N 1
ATOM 1329 C CA . LEU A 1 166 ? 6.811 6.283 -25.127 1.00 91.75 166 LEU A CA 1
ATOM 1330 C C . LEU A 1 166 ? 7.479 5.748 -26.397 1.00 91.75 166 LEU A C 1
ATOM 1332 O O . LEU A 1 166 ? 6.852 5.723 -27.452 1.00 91.75 166 LEU A O 1
ATOM 1336 N N . ASP A 1 167 ? 8.741 5.339 -26.286 1.00 91.44 167 ASP A N 1
ATOM 1337 C CA . ASP A 1 167 ? 9.578 4.861 -27.377 1.00 91.44 167 ASP A CA 1
ATOM 1338 C C . ASP A 1 167 ? 10.638 3.866 -26.864 1.00 91.44 167 ASP A C 1
ATOM 1340 O O . ASP A 1 167 ? 10.700 3.529 -25.675 1.00 91.44 167 ASP A O 1
ATOM 1344 N N . ASP A 1 168 ? 11.492 3.411 -27.781 1.00 92.81 168 ASP A N 1
ATOM 1345 C CA . ASP A 1 168 ? 12.559 2.448 -27.513 1.00 92.81 168 ASP A CA 1
ATOM 1346 C C . ASP A 1 168 ? 13.845 3.084 -26.956 1.00 92.81 168 ASP A C 1
ATOM 1348 O O . ASP A 1 168 ? 14.823 2.373 -26.742 1.00 92.81 168 ASP A O 1
ATOM 1352 N N . LYS A 1 169 ? 13.909 4.396 -26.694 1.00 95.12 169 LYS A N 1
ATOM 1353 C CA . LYS A 1 169 ? 15.171 5.065 -26.322 1.00 95.12 169 LYS A CA 1
ATOM 1354 C C . LYS A 1 169 ? 15.755 4.543 -25.007 1.00 95.12 169 LYS A C 1
ATOM 1356 O O . LYS A 1 169 ? 16.970 4.446 -24.868 1.00 95.12 169 LYS A O 1
ATOM 1361 N N . ILE A 1 170 ? 14.898 4.230 -24.035 1.00 94.56 170 ILE A N 1
ATOM 1362 C CA . ILE A 1 170 ? 15.303 3.853 -22.669 1.00 94.56 170 ILE A CA 1
ATOM 1363 C C . ILE A 1 170 ? 15.483 2.327 -22.534 1.00 94.56 170 ILE A C 1
ATOM 1365 O O . ILE A 1 170 ? 16.255 1.855 -21.699 1.00 94.56 170 ILE A O 1
ATOM 1369 N N . ILE A 1 171 ? 14.813 1.539 -23.383 1.00 94.88 171 ILE A N 1
ATOM 1370 C CA . ILE A 1 171 ? 14.780 0.070 -23.297 1.00 94.88 171 ILE A CA 1
ATOM 1371 C C . ILE A 1 171 ? 16.172 -0.584 -23.413 1.00 94.88 171 ILE A C 1
ATOM 1373 O O . ILE A 1 171 ? 16.441 -1.494 -22.621 1.00 94.88 171 ILE A O 1
ATOM 1377 N N . PRO A 1 172 ? 17.082 -0.155 -24.315 1.00 96.25 172 PRO A N 1
ATOM 1378 C CA . PRO A 1 172 ? 18.436 -0.697 -24.384 1.00 96.25 172 PRO A CA 1
ATOM 1379 C C . PRO A 1 172 ? 19.196 -0.562 -23.064 1.00 96.25 172 PRO A C 1
ATOM 1381 O O . PRO A 1 172 ? 19.767 -1.540 -22.600 1.00 96.25 172 PRO A O 1
ATOM 1384 N N . TYR A 1 173 ? 19.109 0.592 -22.393 1.00 96.56 173 TYR A N 1
ATOM 1385 C CA . TYR A 1 173 ? 19.779 0.819 -21.107 1.00 96.56 173 TYR A CA 1
ATOM 1386 C C . TYR A 1 173 ? 19.224 -0.078 -19.995 1.00 96.56 173 TYR A C 1
ATOM 1388 O O . TYR A 1 173 ? 19.984 -0.673 -19.231 1.00 96.56 173 TYR A O 1
ATOM 1396 N N . ILE A 1 174 ? 17.897 -0.229 -19.929 1.00 95.94 174 ILE A N 1
ATOM 1397 C CA . ILE A 1 174 ? 17.243 -1.173 -19.010 1.00 95.94 174 ILE A CA 1
ATOM 1398 C C . ILE A 1 174 ? 17.739 -2.598 -19.278 1.00 95.94 174 ILE A C 1
ATOM 1400 O O . ILE A 1 174 ? 18.105 -3.317 -18.349 1.00 95.94 174 ILE A O 1
ATOM 1404 N N . THR A 1 175 ? 17.773 -3.002 -20.547 1.00 96.19 175 THR A N 1
ATOM 1405 C CA . THR A 1 175 ? 18.198 -4.345 -20.960 1.00 96.19 175 THR A CA 1
ATOM 1406 C C . THR A 1 175 ? 19.669 -4.581 -20.629 1.00 96.19 175 THR A C 1
ATOM 1408 O O . THR A 1 175 ? 20.020 -5.654 -20.140 1.00 96.19 175 THR A O 1
ATOM 1411 N N . ASP A 1 176 ? 20.521 -3.574 -20.809 1.00 97.31 176 ASP A N 1
ATOM 1412 C CA . ASP A 1 176 ? 21.938 -3.637 -20.469 1.00 97.31 176 ASP A CA 1
ATOM 1413 C C . ASP A 1 176 ? 22.168 -3.768 -18.963 1.00 97.31 176 ASP A C 1
ATOM 1415 O O . ASP A 1 176 ? 23.108 -4.450 -18.559 1.00 97.31 176 ASP A O 1
ATOM 1419 N N . ILE A 1 177 ? 21.315 -3.191 -18.116 1.00 96.75 177 ILE A N 1
ATOM 1420 C CA . ILE A 1 177 ? 21.411 -3.351 -16.658 1.00 96.75 177 ILE A CA 1
ATOM 1421 C C . ILE A 1 177 ? 20.841 -4.709 -16.227 1.00 96.75 177 ILE A C 1
ATOM 1423 O O . ILE A 1 177 ? 21.525 -5.497 -15.576 1.00 96.75 177 ILE A O 1
ATOM 1427 N N . CYS A 1 178 ? 19.600 -5.014 -16.612 1.00 95.44 178 CYS A N 1
ATOM 1428 C CA . CYS A 1 178 ? 18.857 -6.182 -16.126 1.00 95.44 178 CYS A CA 1
ATOM 1429 C C . CYS A 1 178 ? 19.198 -7.487 -16.855 1.00 95.44 178 CYS A C 1
ATOM 1431 O O . CYS A 1 178 ? 18.798 -8.563 -16.409 1.00 95.44 178 CYS A O 1
ATOM 1433 N N . LYS A 1 179 ? 19.901 -7.399 -17.991 1.00 97.19 179 LYS A N 1
ATOM 1434 C CA . LYS A 1 179 ? 20.263 -8.510 -18.889 1.00 97.19 179 LYS A CA 1
ATOM 1435 C C . LYS A 1 179 ? 19.058 -9.265 -19.465 1.00 97.19 179 LYS A C 1
ATOM 1437 O O . LYS A 1 179 ? 19.173 -10.435 -19.828 1.00 97.19 179 LYS A O 1
ATOM 1442 N N . ARG A 1 180 ? 17.890 -8.616 -19.526 1.00 96.69 180 ARG A N 1
ATOM 1443 C CA . ARG A 1 180 ? 16.612 -9.187 -19.985 1.00 96.69 180 ARG A CA 1
ATOM 1444 C C . ARG A 1 180 ? 15.805 -8.128 -20.729 1.00 96.69 180 ARG A C 1
ATOM 1446 O O . ARG A 1 180 ? 15.739 -6.994 -20.264 1.00 96.69 180 ARG A O 1
ATOM 1453 N N . ASP A 1 181 ? 15.164 -8.513 -21.834 1.00 94.88 181 ASP A N 1
ATOM 1454 C CA . ASP A 1 181 ? 14.237 -7.624 -22.545 1.00 94.88 181 ASP A CA 1
ATOM 1455 C C . ASP A 1 181 ? 12.944 -7.464 -21.715 1.00 94.88 181 ASP A C 1
ATOM 1457 O O . ASP A 1 181 ? 12.273 -8.470 -21.419 1.00 94.88 181 ASP A O 1
ATOM 1461 N N . PRO A 1 182 ? 12.577 -6.224 -21.330 1.00 94.94 182 PRO A N 1
ATOM 1462 C CA . PRO A 1 182 ? 11.406 -5.965 -20.504 1.00 94.94 182 PRO A CA 1
ATOM 1463 C C . PRO A 1 182 ? 10.084 -6.392 -21.153 1.00 94.94 182 PRO A C 1
ATOM 1465 O O . PRO A 1 182 ? 9.135 -6.691 -20.436 1.00 94.94 182 PRO A O 1
ATOM 1468 N N . ARG A 1 183 ? 10.001 -6.485 -22.484 1.00 93.19 183 ARG A N 1
ATOM 1469 C CA . ARG A 1 183 ? 8.750 -6.738 -23.226 1.00 93.19 183 ARG A CA 1
ATOM 1470 C C . ARG A 1 183 ? 8.373 -8.214 -23.334 1.00 93.19 183 ARG A C 1
ATOM 1472 O O . ARG A 1 183 ? 7.314 -8.557 -23.846 1.00 93.19 183 ARG A O 1
ATOM 1479 N N . THR A 1 184 ? 9.211 -9.115 -22.828 1.00 93.06 184 THR A N 1
ATOM 1480 C CA . THR A 1 184 ? 9.002 -10.569 -22.961 1.00 93.06 184 THR A CA 1
ATOM 1481 C C . THR A 1 184 ? 7.837 -11.120 -22.132 1.00 93.06 184 THR A C 1
ATOM 1483 O O . THR A 1 184 ? 7.479 -12.287 -22.287 1.00 93.06 184 THR A O 1
ATOM 1486 N N . GLY A 1 185 ? 7.277 -10.329 -21.208 1.00 92.00 185 GLY A N 1
ATOM 1487 C CA . GLY A 1 185 ? 6.278 -10.782 -20.231 1.00 92.00 185 GLY A CA 1
ATOM 1488 C C . GLY A 1 185 ? 6.851 -11.673 -19.117 1.00 92.00 185 GLY A C 1
ATOM 1489 O O . GLY A 1 185 ? 6.118 -12.127 -18.236 1.00 92.00 185 GLY A O 1
ATOM 1490 N N . ASN A 1 186 ? 8.164 -11.920 -19.129 1.00 94.50 186 ASN A N 1
ATOM 1491 C CA . ASN A 1 186 ? 8.876 -12.651 -18.087 1.00 94.50 186 ASN A CA 1
ATOM 1492 C C . ASN A 1 186 ? 9.448 -11.695 -17.034 1.00 94.50 186 ASN A C 1
ATOM 1494 O O . ASN A 1 186 ? 9.227 -10.486 -17.061 1.00 94.50 186 ASN A O 1
ATOM 1498 N N . VAL A 1 187 ? 10.153 -12.257 -16.050 1.00 95.62 187 VAL A N 1
ATOM 1499 C CA . VAL A 1 187 ? 10.843 -11.470 -15.021 1.00 95.62 187 VAL A CA 1
ATOM 1500 C C . VAL A 1 187 ? 11.845 -10.521 -15.684 1.00 95.62 187 VAL A C 1
ATOM 1502 O O . VAL A 1 187 ? 12.647 -10.973 -16.497 1.00 95.62 187 VAL A O 1
ATOM 1505 N N . VAL A 1 188 ? 11.828 -9.239 -15.302 1.00 96.38 188 VAL A N 1
ATOM 1506 C CA . VAL A 1 188 ? 12.762 -8.222 -15.812 1.00 96.38 188 VAL A CA 1
ATOM 1507 C C . VAL A 1 188 ? 13.843 -7.938 -14.771 1.00 96.38 188 VAL A C 1
ATOM 1509 O O . VAL A 1 188 ? 14.868 -8.620 -14.774 1.00 96.38 188 VAL A O 1
ATOM 1512 N N . THR A 1 189 ? 13.604 -7.026 -13.823 1.00 96.81 189 THR A N 1
ATOM 1513 C CA . THR A 1 189 ? 14.579 -6.697 -12.766 1.00 96.81 189 THR A CA 1
ATOM 1514 C C . THR A 1 189 ? 14.636 -7.768 -11.673 1.00 96.81 189 THR A C 1
ATOM 1516 O O . THR A 1 189 ? 15.679 -7.969 -11.067 1.00 96.81 189 THR A O 1
ATOM 1519 N N . GLY A 1 190 ? 13.540 -8.504 -11.441 1.00 93.31 190 GLY A N 1
ATOM 1520 C CA . GLY A 1 190 ? 13.461 -9.529 -10.384 1.00 93.31 190 GLY A CA 1
ATOM 1521 C C . GLY A 1 190 ? 13.317 -8.968 -8.966 1.00 93.31 190 GLY A C 1
ATOM 1522 O O . GLY A 1 190 ? 13.456 -9.704 -7.999 1.00 93.31 190 GLY A O 1
ATOM 1523 N N . GLY A 1 191 ? 13.021 -7.678 -8.849 1.00 94.31 191 GLY A N 1
ATOM 1524 C CA . GLY A 1 191 ? 13.069 -6.910 -7.612 1.00 94.31 191 GLY A CA 1
ATOM 1525 C C . GLY A 1 191 ? 13.536 -5.491 -7.919 1.00 94.31 191 GLY A C 1
ATOM 1526 O O . GLY A 1 191 ? 13.671 -5.124 -9.086 1.00 94.31 191 GLY A O 1
ATOM 1527 N N . ILE A 1 192 ? 13.744 -4.677 -6.892 1.00 96.81 192 ILE A N 1
ATOM 1528 C CA . ILE A 1 192 ? 14.242 -3.313 -7.090 1.00 96.81 192 ILE A CA 1
ATOM 1529 C C . ILE A 1 192 ? 15.733 -3.318 -7.459 1.00 96.81 192 ILE A C 1
ATOM 1531 O O . ILE A 1 192 ? 16.506 -4.127 -6.956 1.00 96.81 192 ILE A O 1
ATOM 1535 N N . VAL A 1 193 ? 16.136 -2.392 -8.319 1.00 97.31 193 VAL A N 1
ATOM 1536 C CA . VAL A 1 193 ? 17.524 -2.008 -8.570 1.00 97.31 193 VAL A CA 1
ATOM 1537 C C . VAL A 1 193 ? 17.747 -0.682 -7.851 1.00 97.31 193 VAL A C 1
ATOM 1539 O O . VAL A 1 193 ? 17.005 0.271 -8.086 1.00 97.31 193 VAL A O 1
ATOM 1542 N N . SER A 1 194 ? 18.738 -0.630 -6.963 1.00 96.75 194 SER A N 1
ATOM 1543 C CA . SER A 1 194 ? 19.017 0.544 -6.128 1.00 96.75 194 SER A CA 1
ATOM 1544 C C . SER A 1 194 ? 20.257 1.294 -6.607 1.00 96.75 194 SER A C 1
ATOM 1546 O O . SER A 1 194 ? 21.323 0.696 -6.759 1.00 96.75 194 SER A O 1
ATOM 1548 N N . CYS A 1 195 ? 20.126 2.606 -6.794 1.00 96.75 195 CYS A N 1
ATOM 1549 C CA . CYS A 1 195 ? 21.225 3.518 -7.104 1.00 96.75 195 CYS A CA 1
ATOM 1550 C C . CYS A 1 195 ? 21.873 3.968 -5.786 1.00 96.75 195 CYS A C 1
ATOM 1552 O O . CYS A 1 195 ? 21.434 4.935 -5.165 1.00 96.75 195 CYS A O 1
ATOM 1554 N N . GLN A 1 196 ? 22.865 3.212 -5.311 1.00 95.06 196 GLN A N 1
ATOM 1555 C CA . GLN A 1 196 ? 23.434 3.372 -3.962 1.00 95.06 196 GLN A CA 1
ATOM 1556 C C . GLN A 1 196 ? 24.121 4.722 -3.723 1.00 95.06 196 GLN A C 1
ATOM 1558 O O . GLN A 1 196 ? 24.208 5.161 -2.580 1.00 95.06 196 GLN A O 1
ATOM 1563 N N . ASP A 1 197 ? 24.619 5.346 -4.784 1.00 96.50 197 ASP A N 1
ATOM 1564 C CA . ASP A 1 197 ? 25.300 6.639 -4.793 1.00 96.50 197 ASP A CA 1
ATOM 1565 C C . ASP A 1 197 ? 24.370 7.815 -5.117 1.00 96.50 197 ASP A C 1
ATOM 1567 O O . ASP A 1 197 ? 24.835 8.949 -5.142 1.00 96.50 197 ASP A O 1
ATOM 1571 N N . SER A 1 198 ? 23.072 7.565 -5.329 1.00 97.81 198 SER A N 1
ATOM 1572 C CA . SER A 1 198 ? 22.113 8.641 -5.582 1.00 97.81 198 SER A CA 1
ATOM 1573 C C . SER A 1 198 ? 21.747 9.397 -4.307 1.00 97.81 198 SER A C 1
ATOM 1575 O O . SER A 1 198 ? 21.466 8.787 -3.269 1.00 97.81 198 SER A O 1
ATOM 1577 N N . SER A 1 199 ? 21.655 10.722 -4.407 1.00 96.94 199 SER A N 1
ATOM 1578 C CA . SER A 1 199 ? 21.278 11.599 -3.294 1.00 96.94 199 SER A CA 1
ATOM 1579 C C . SER A 1 199 ? 19.885 11.272 -2.739 1.00 96.94 199 SER A C 1
ATOM 1581 O O . SER A 1 199 ? 19.669 11.355 -1.536 1.00 96.94 199 SER A O 1
ATOM 1583 N N . TRP A 1 200 ? 18.956 10.795 -3.574 1.00 96.56 200 TRP A N 1
ATOM 1584 C CA . TRP A 1 200 ? 17.607 10.376 -3.155 1.00 96.56 200 TRP A CA 1
ATOM 1585 C C . TRP A 1 200 ? 17.523 8.960 -2.570 1.00 96.56 200 TRP A C 1
ATOM 1587 O O . TRP A 1 200 ? 16.441 8.529 -2.159 1.00 96.56 200 TRP A O 1
ATOM 1597 N N . LEU A 1 201 ? 18.627 8.202 -2.586 1.00 95.31 201 LEU A N 1
ATOM 1598 C CA . LEU A 1 201 ? 18.633 6.751 -2.375 1.00 95.31 201 LEU A CA 1
ATOM 1599 C C . LEU A 1 201 ? 17.545 6.065 -3.226 1.00 95.31 201 LEU A C 1
ATOM 1601 O O . LEU A 1 201 ? 16.719 5.273 -2.763 1.00 95.31 201 LEU A O 1
ATOM 1605 N N . LEU A 1 202 ? 17.530 6.439 -4.504 1.00 97.31 202 LEU A N 1
ATOM 1606 C CA . LEU A 1 202 ? 16.530 6.051 -5.479 1.00 97.31 202 LEU A CA 1
ATOM 1607 C C . LEU A 1 202 ? 16.630 4.564 -5.799 1.00 97.31 202 LEU A C 1
ATOM 1609 O O . LEU A 1 202 ? 17.710 3.983 -5.938 1.00 97.31 202 LEU A O 1
ATOM 1613 N N . SER A 1 203 ? 15.472 3.942 -5.971 1.00 97.81 203 SER A N 1
ATOM 1614 C CA . SER A 1 203 ? 15.372 2.590 -6.499 1.00 97.81 203 SER A CA 1
ATOM 1615 C C . SER A 1 203 ? 14.245 2.489 -7.516 1.00 97.81 203 SER A C 1
ATOM 1617 O O . SER A 1 203 ? 13.257 3.219 -7.465 1.00 97.81 203 SER A O 1
ATOM 1619 N N . TRP A 1 204 ? 14.379 1.555 -8.447 1.00 98.19 204 TRP A N 1
ATOM 1620 C CA . TRP A 1 204 ? 13.383 1.318 -9.485 1.00 98.19 204 TRP A CA 1
ATOM 1621 C C . TRP A 1 204 ? 13.182 -0.170 -9.730 1.00 98.19 204 TRP A C 1
ATOM 1623 O O . TRP A 1 204 ? 14.042 -0.991 -9.432 1.00 98.19 204 TRP A O 1
ATOM 1633 N N . THR A 1 205 ? 12.030 -0.551 -10.265 1.00 98.25 205 THR A N 1
ATOM 1634 C CA . THR A 1 205 ? 11.733 -1.938 -10.620 1.00 98.25 205 THR A CA 1
ATOM 1635 C C . THR A 1 205 ? 10.880 -2.012 -11.870 1.00 98.25 205 THR A C 1
ATOM 1637 O O . THR A 1 205 ? 10.054 -1.141 -12.155 1.00 98.25 205 THR A O 1
ATOM 1640 N N . ILE A 1 206 ? 11.065 -3.106 -12.597 1.00 97.75 206 ILE A N 1
ATOM 1641 C CA . ILE A 1 206 ? 10.231 -3.498 -13.719 1.00 97.75 206 ILE A CA 1
ATOM 1642 C C . ILE A 1 206 ? 9.761 -4.916 -13.413 1.00 97.75 206 ILE A C 1
ATOM 1644 O O . ILE A 1 206 ? 10.520 -5.887 -13.455 1.00 97.75 206 ILE A O 1
ATOM 1648 N N . ASN A 1 207 ? 8.480 -5.029 -13.073 1.00 97.06 207 ASN A N 1
ATOM 1649 C CA . ASN A 1 207 ? 7.817 -6.322 -12.959 1.00 97.06 207 ASN A CA 1
ATOM 1650 C C . ASN A 1 207 ? 7.565 -6.913 -14.356 1.00 97.06 207 ASN A C 1
ATOM 1652 O O . ASN A 1 207 ? 7.911 -6.314 -15.377 1.00 97.06 207 ASN A O 1
ATOM 1656 N N . ARG A 1 208 ? 6.962 -8.104 -14.407 1.00 96.31 208 ARG A N 1
ATOM 1657 C CA . ARG A 1 208 ? 6.544 -8.720 -15.673 1.00 96.31 208 ARG A CA 1
ATOM 1658 C C . ARG A 1 208 ? 5.650 -7.744 -16.446 1.00 96.31 208 ARG A C 1
ATOM 1660 O O . ARG A 1 208 ? 4.667 -7.259 -15.898 1.00 96.31 208 ARG A O 1
ATOM 1667 N N . GLN A 1 209 ? 6.018 -7.428 -17.688 1.00 94.56 209 GLN A N 1
ATOM 1668 C CA . GLN A 1 209 ? 5.314 -6.408 -18.471 1.00 94.56 209 GLN A CA 1
ATOM 1669 C C . GLN A 1 209 ? 4.013 -6.919 -19.087 1.00 94.56 209 GLN A C 1
ATOM 1671 O O . GLN A 1 209 ? 3.822 -8.123 -19.270 1.00 94.56 209 GLN A O 1
ATOM 1676 N N . GLY A 1 210 ? 3.099 -5.978 -19.339 1.00 89.56 210 GLY A N 1
ATOM 1677 C CA . GLY A 1 210 ? 1.660 -6.236 -19.276 1.00 89.56 210 GLY A CA 1
ATOM 1678 C C . GLY A 1 210 ? 1.168 -6.261 -17.825 1.00 89.56 210 GLY A C 1
ATOM 1679 O O . GLY A 1 210 ? 0.344 -7.104 -17.479 1.00 89.56 210 GLY A O 1
ATOM 1680 N N . GLN A 1 211 ? 1.718 -5.389 -16.966 1.00 94.88 211 GLN A N 1
ATOM 1681 C CA . GLN A 1 211 ? 1.404 -5.314 -15.531 1.00 94.88 211 GLN A CA 1
ATOM 1682 C C . GLN A 1 211 ? -0.056 -4.890 -15.294 1.00 94.88 211 GLN A C 1
ATOM 1684 O O . GLN A 1 211 ? -0.639 -5.230 -14.262 1.00 94.88 211 GLN A O 1
ATOM 1689 N N . PHE A 1 212 ? -0.643 -4.178 -16.256 1.00 96.62 212 PHE A N 1
ATOM 1690 C CA . PHE A 1 212 ? -2.079 -3.934 -16.380 1.00 96.62 212 PHE A CA 1
ATOM 1691 C C . PHE A 1 212 ? -2.600 -4.728 -17.581 1.00 96.62 212 PHE A C 1
ATOM 1693 O O . PHE A 1 212 ? -1.947 -4.747 -18.627 1.00 96.62 212 PHE A O 1
ATOM 1700 N N . LYS A 1 213 ? -3.761 -5.384 -17.459 1.00 95.12 213 LYS A N 1
ATOM 1701 C CA . LYS A 1 213 ? -4.316 -6.228 -18.540 1.00 95.12 213 LYS A CA 1
ATOM 1702 C C . LYS A 1 213 ? -4.488 -5.498 -19.871 1.00 95.12 213 LYS A C 1
ATOM 1704 O O . LYS A 1 213 ? -4.240 -6.105 -20.910 1.00 95.12 213 LYS A O 1
ATOM 1709 N N . ASP A 1 214 ? -4.868 -4.226 -19.813 1.00 95.31 214 ASP A N 1
ATOM 1710 C CA . ASP A 1 214 ? -5.141 -3.389 -20.986 1.00 95.31 214 ASP A CA 1
ATOM 1711 C C . ASP A 1 214 ? -3.934 -2.522 -21.394 1.00 95.31 214 ASP A C 1
ATOM 1713 O O . ASP A 1 214 ? -4.053 -1.634 -22.238 1.00 95.31 214 ASP A O 1
ATOM 1717 N N . GLN A 1 215 ? -2.757 -2.759 -20.798 1.00 93.94 215 GLN A N 1
ATOM 1718 C CA . GLN A 1 215 ? -1.520 -2.076 -21.170 1.00 93.94 215 GLN A CA 1
ATOM 1719 C C . GLN A 1 215 ? -1.129 -2.424 -22.611 1.00 93.94 215 GLN A C 1
ATOM 1721 O O . GLN A 1 215 ? -1.131 -3.590 -23.012 1.00 93.94 215 GLN A O 1
ATOM 1726 N N . ASP A 1 216 ? -0.724 -1.405 -23.365 1.00 92.81 216 ASP A N 1
ATOM 1727 C CA . ASP A 1 216 ? -0.092 -1.580 -24.670 1.00 92.81 216 ASP A CA 1
ATOM 1728 C C . ASP A 1 216 ? 1.167 -2.456 -24.542 1.00 92.81 216 ASP A C 1
ATOM 1730 O O . ASP A 1 216 ? 2.033 -2.202 -23.702 1.00 92.81 216 ASP A O 1
ATOM 1734 N N . LYS A 1 217 ? 1.261 -3.496 -25.375 1.00 88.94 217 LYS A N 1
ATOM 1735 C CA . LYS A 1 217 ? 2.332 -4.501 -25.321 1.00 88.94 217 LYS A CA 1
ATOM 1736 C C . LYS A 1 217 ? 3.702 -3.928 -25.668 1.00 88.94 217 LYS A C 1
ATOM 1738 O O . LYS A 1 217 ? 4.705 -4.492 -25.234 1.00 88.94 217 LYS A O 1
ATOM 1743 N N . ASP A 1 218 ? 3.736 -2.826 -26.411 1.00 89.00 218 ASP A N 1
ATOM 1744 C CA . ASP A 1 218 ? 4.982 -2.169 -26.799 1.00 89.00 218 ASP A CA 1
ATOM 1745 C C . ASP A 1 218 ? 5.492 -1.213 -25.708 1.00 89.00 218 ASP A C 1
ATOM 1747 O O . ASP A 1 218 ? 6.652 -0.798 -25.727 1.00 89.00 218 ASP A O 1
ATOM 1751 N N . LYS A 1 219 ? 4.655 -0.893 -24.709 1.00 93.50 219 LYS A N 1
ATOM 1752 C CA . LYS A 1 219 ? 5.004 0.010 -23.609 1.00 93.50 219 LYS A CA 1
ATOM 1753 C C . LYS A 1 219 ? 5.508 -0.747 -22.394 1.00 93.50 219 LYS A C 1
ATOM 1755 O O . LYS A 1 219 ? 4.980 -1.793 -22.020 1.00 93.50 219 LYS A O 1
ATOM 1760 N N . VAL A 1 220 ? 6.480 -0.152 -21.711 1.00 96.25 220 VAL A N 1
ATOM 1761 C CA . VAL A 1 220 ? 7.039 -0.662 -20.460 1.00 96.25 220 VAL A CA 1
ATOM 1762 C C . VAL A 1 220 ? 6.690 0.302 -19.329 1.00 96.25 220 VAL A C 1
ATOM 1764 O O . VAL A 1 220 ? 6.984 1.493 -19.414 1.00 96.25 220 VAL A O 1
ATOM 1767 N N . CYS A 1 221 ? 6.083 -0.213 -18.263 1.00 97.00 221 CYS A N 1
ATOM 1768 C CA . CYS A 1 221 ? 5.832 0.518 -17.026 1.00 97.00 221 CYS A CA 1
ATOM 1769 C C . CYS A 1 221 ? 6.961 0.242 -16.028 1.00 97.00 221 CYS A C 1
ATOM 1771 O O . CYS A 1 221 ? 7.183 -0.901 -15.613 1.00 97.00 221 CYS A O 1
ATOM 1773 N N . VAL A 1 222 ? 7.643 1.310 -15.631 1.00 97.50 222 VAL A N 1
ATOM 1774 C CA . VAL A 1 222 ? 8.718 1.331 -14.642 1.00 97.50 222 VAL A CA 1
ATOM 1775 C C . VAL A 1 222 ? 8.186 1.990 -13.380 1.00 97.50 222 VAL A C 1
ATOM 1777 O O . VAL A 1 222 ? 7.646 3.092 -13.439 1.00 97.50 222 VAL A O 1
ATOM 1780 N N . TRP A 1 223 ? 8.342 1.329 -12.238 1.00 98.38 223 TRP A N 1
ATOM 1781 C CA . TRP A 1 223 ? 8.052 1.943 -10.947 1.00 98.38 223 TRP A CA 1
ATOM 1782 C C . TRP A 1 223 ? 9.353 2.427 -10.321 1.00 98.38 223 TRP A C 1
ATOM 1784 O O . TRP A 1 223 ? 10.314 1.663 -10.235 1.00 98.38 223 TRP A O 1
ATOM 1794 N N . VAL A 1 224 ? 9.386 3.687 -9.911 1.00 98.00 224 VAL A N 1
ATOM 1795 C CA . VAL A 1 224 ? 10.551 4.365 -9.338 1.00 98.00 224 VAL A CA 1
ATOM 1796 C C . VAL A 1 224 ? 10.132 4.981 -8.013 1.00 98.00 224 VAL A C 1
ATOM 1798 O O . VAL A 1 224 ? 9.015 5.481 -7.907 1.00 98.00 224 VAL A O 1
ATOM 1801 N N . TYR A 1 225 ? 11.007 4.970 -7.015 1.00 97.25 225 TYR A N 1
ATOM 1802 C CA . TYR A 1 225 ? 10.796 5.721 -5.783 1.00 97.25 225 TYR A CA 1
ATOM 1803 C C . TYR A 1 225 ? 12.103 6.302 -5.244 1.00 97.25 225 TYR A C 1
ATOM 1805 O O . TYR A 1 225 ? 13.174 5.715 -5.427 1.00 97.25 225 TYR A O 1
ATOM 1813 N N . GLY A 1 226 ? 11.993 7.450 -4.580 1.00 96.25 226 GLY A N 1
ATOM 1814 C CA . GLY A 1 226 ? 13.048 8.053 -3.769 1.00 96.25 226 GLY A CA 1
ATOM 1815 C C . GLY A 1 226 ? 12.749 7.815 -2.295 1.00 96.25 226 GLY A C 1
ATOM 1816 O O . GLY A 1 226 ? 11.597 7.938 -1.873 1.00 96.25 226 GLY A O 1
ATOM 1817 N N . LEU A 1 227 ? 13.768 7.431 -1.526 1.00 93.00 227 LEU A N 1
ATOM 1818 C CA . LEU A 1 227 ? 13.618 7.299 -0.080 1.00 93.00 227 LEU A CA 1
ATOM 1819 C C . LEU A 1 227 ? 13.715 8.678 0.585 1.00 93.00 227 LEU A C 1
ATOM 1821 O O . LEU A 1 227 ? 12.873 9.019 1.404 1.00 93.00 227 LEU A O 1
ATOM 1825 N N . PHE A 1 228 ? 14.677 9.502 0.160 1.00 93.31 228 PHE A N 1
ATOM 1826 C CA . PHE A 1 228 ? 14.852 10.857 0.683 1.00 93.31 228 PHE A CA 1
ATOM 1827 C C . PHE A 1 228 ? 14.184 11.891 -0.224 1.00 93.31 228 PHE A C 1
ATOM 1829 O O . PHE A 1 228 ? 14.488 11.972 -1.414 1.00 93.31 228 PHE A O 1
ATOM 1836 N N . THR A 1 229 ? 13.282 12.684 0.351 1.00 90.75 229 THR A N 1
ATOM 1837 C CA . THR A 1 229 ? 12.475 13.702 -0.347 1.00 90.75 229 THR A CA 1
ATOM 1838 C C . THR A 1 229 ? 12.892 15.136 -0.012 1.00 90.75 229 THR A C 1
ATOM 1840 O O . THR A 1 229 ? 12.372 16.090 -0.583 1.00 90.75 229 THR A O 1
ATOM 1843 N N . ASP A 1 230 ? 13.850 15.305 0.899 1.00 90.38 230 ASP A N 1
ATOM 1844 C CA . ASP A 1 230 ? 14.285 16.581 1.467 1.00 90.38 230 ASP A CA 1
ATOM 1845 C C . ASP A 1 230 ? 15.683 17.019 0.995 1.00 90.38 230 ASP A C 1
ATOM 1847 O O . ASP A 1 230 ? 16.242 17.993 1.504 1.00 90.38 230 ASP A O 1
ATOM 1851 N N . VAL A 1 231 ? 16.242 16.330 -0.005 1.00 93.62 231 VAL A N 1
ATOM 1852 C CA . VAL A 1 231 ? 17.577 16.602 -0.549 1.00 93.62 231 VAL A CA 1
ATOM 1853 C C . VAL A 1 231 ? 17.543 16.843 -2.065 1.00 93.62 231 VAL A C 1
ATOM 1855 O O . VAL A 1 231 ? 16.753 16.217 -2.779 1.00 93.62 231 VAL A O 1
ATOM 1858 N N . PRO A 1 232 ? 18.394 17.743 -2.596 1.00 95.88 232 PRO A N 1
ATOM 1859 C CA . PRO A 1 232 ? 18.573 17.886 -4.039 1.00 95.88 232 PRO A CA 1
ATOM 1860 C C . PRO A 1 232 ? 18.998 16.564 -4.693 1.00 95.88 232 PRO A C 1
ATOM 1862 O O . PRO A 1 232 ? 19.715 15.775 -4.081 1.00 95.88 232 PRO A O 1
ATOM 1865 N N . GLY A 1 233 ? 18.558 16.336 -5.933 1.00 95.44 233 GLY A N 1
ATOM 1866 C CA . GLY A 1 233 ? 19.066 15.239 -6.764 1.00 95.44 233 GLY A CA 1
ATOM 1867 C C . GLY A 1 233 ? 20.462 15.535 -7.327 1.00 95.44 233 GLY A C 1
ATOM 1868 O O . GLY A 1 233 ? 20.940 16.667 -7.222 1.00 95.44 233 GLY A O 1
ATOM 1869 N N . ASP A 1 234 ? 21.082 14.515 -7.925 1.00 95.56 234 ASP A N 1
ATOM 1870 C CA . ASP A 1 234 ? 22.422 14.571 -8.540 1.00 95.56 234 ASP A CA 1
ATOM 1871 C C . ASP A 1 234 ? 22.452 15.222 -9.936 1.00 95.56 234 ASP A C 1
ATOM 1873 O O . ASP A 1 234 ? 21.461 15.082 -10.696 1.00 95.56 234 ASP A O 1
#

InterPro domains:
  IPR010354 Oleate hydratase [PF06100] (1-234)
  IPR010354 Oleate hydratase [PTHR37417] (1-234)
  IPR036188 FAD/NAD(P)-binding domain superfamily [G3DSA:3.50.50.60] (1-180)
  IPR036188 FAD/NAD(P)-binding domain superfamily [SSF51905] (6-86)

pLDDT: mean 94.26, std 6.98, range [54.09, 98.69]

Secondary structure (DSSP, 8-state):
--TTS-HHHHHHHHHHHGGGGGGTTT-TT----SS-HIIIIIHHHHHHHHHTT-----SEEEEEEEEEEETTEEEEEEEEEEETTEEEEEE--TT---------SSTT-----SSS---S-STT---SHHHHHHHHHTT-GGG--THHHHS-GGGT--EEEEEE-SSSSSHHHHHHHHSS-GGGSS-SSSS-EE-TT-TT--EEE--SS--STTS-TT--EEEEEES-SSS---

Foldseek 3Di:
DDPPDDPVVVVVVCVVCVVCPVCVVVVPVDDDFLAPCCVRPVVVVVVVCVVVVHDDQPQKFFQEFDWDDDPPDTARAWTWIQRVNHTDIDGDDNVDDDDAPADDLCQLDFDDDPVGDSPDCSPPPCGGRLSHLVRHCVVDVVSDDSCVQPVCCQQSDKDKDKDKDPDCPCQVVQCVVQVDRLLPLQARNSDWDFPCPWPQRKIKGFGRPCNDVPDDSRMGIMMMIGNHPPDDTD